Protein AF-A0A7S6RCY0-F1 (afdb_monomer_lite)

Secondary structure (DSSP, 8-state):
--HHHHHHHHHHHHHHH-TTSEEEEEEE----TTSSS------PPP-EEEEEEE-TTS-EEEEEEEETT-HHHHHTHHHHHHHHHHHHHHTS-HHHHHHHHHHHHHH-GGGEES-HHHHHHHHHHTS-SSPPPPTT-TTSSEEEEEEEEE-SSS-TTSBTT-HHHHHHHHHHHHH--TTS-EEEEEEEEEETTEEEEEEGGG-BSSSGGGS-HHHHHHHHHH-TTTT---

pLDDT: mean 84.57, std 13.82, range [39.28, 97.69]

Structure (mmCIF, N/CA/C/O backbone):
data_AF-A0A7S6RCY0-F1
#
_entry.id   AF-A0A7S6RCY0-F1
#
loop_
_atom_site.group_PDB
_atom_site.id
_atom_site.type_symbol
_atom_site.label_atom_id
_atom_site.label_alt_id
_atom_site.label_comp_id
_atom_site.label_asym_id
_atom_site.label_entity_id
_atom_site.label_seq_id
_atom_site.pdbx_PDB_ins_code
_atom_site.Cartn_x
_atom_site.Cartn_y
_atom_site.Cartn_z
_atom_site.occupancy
_atom_site.B_iso_or_equiv
_atom_site.auth_seq_id
_atom_site.auth_comp_id
_atom_site.auth_asym_id
_atom_site.auth_atom_id
_atom_site.pdbx_PDB_model_num
ATOM 1 N N . MET A 1 1 ? 1.649 9.753 15.444 1.00 85.81 1 MET A N 1
ATOM 2 C CA . MET A 1 1 ? 2.701 9.454 14.458 1.00 85.81 1 MET A CA 1
ATOM 3 C C . MET A 1 1 ? 2.388 10.210 13.183 1.00 85.81 1 MET A C 1
ATOM 5 O O . MET A 1 1 ? 1.212 10.440 12.920 1.00 85.81 1 MET A O 1
ATOM 9 N N . LYS A 1 2 ? 3.406 10.644 12.445 1.00 90.31 2 LYS A N 1
ATOM 10 C CA . LYS A 1 2 ? 3.246 11.257 11.117 1.00 90.31 2 LYS A CA 1
ATOM 11 C C . LYS A 1 2 ? 3.133 10.173 10.042 1.00 90.31 2 LYS A C 1
ATOM 13 O O . LYS A 1 2 ? 3.535 9.040 10.276 1.00 90.31 2 LYS A O 1
ATOM 18 N N . GLU A 1 3 ? 2.651 10.540 8.860 1.00 87.38 3 GLU A N 1
ATOM 19 C CA . GLU A 1 3 ? 2.504 9.625 7.716 1.00 87.38 3 GLU A CA 1
ATOM 20 C C . GLU A 1 3 ? 3.813 8.902 7.365 1.00 87.38 3 GLU A C 1
ATOM 22 O O . GLU A 1 3 ? 3.826 7.680 7.281 1.00 87.38 3 GLU A O 1
ATOM 27 N N . GLN A 1 4 ? 4.943 9.621 7.317 1.00 90.12 4 GLN A N 1
ATOM 28 C CA . GLN A 1 4 ? 6.258 9.009 7.080 1.00 90.12 4 GLN A CA 1
ATOM 29 C C . GLN A 1 4 ? 6.631 7.955 8.137 1.00 90.12 4 GLN A C 1
ATOM 31 O O . GLN A 1 4 ? 7.188 6.917 7.803 1.00 90.12 4 GLN A O 1
ATOM 36 N N . GLU A 1 5 ? 6.301 8.190 9.411 1.00 93.56 5 GLU A N 1
ATOM 37 C CA . GLU A 1 5 ? 6.594 7.229 10.484 1.00 93.56 5 GLU A CA 1
ATOM 38 C C . GLU A 1 5 ? 5.747 5.956 10.334 1.00 93.56 5 GLU A C 1
ATOM 40 O O . GLU A 1 5 ? 6.207 4.866 10.672 1.00 93.56 5 GLU A O 1
ATOM 45 N N . PHE A 1 6 ? 4.518 6.078 9.816 1.00 95.38 6 PHE A N 1
ATOM 46 C CA . PHE A 1 6 ? 3.691 4.925 9.465 1.00 95.38 6 PHE A CA 1
ATOM 47 C C . PHE A 1 6 ? 4.197 4.208 8.219 1.00 95.38 6 PHE A C 1
ATOM 49 O O . PHE A 1 6 ? 4.211 2.984 8.223 1.00 95.38 6 PHE A O 1
ATOM 56 N N . GLN A 1 7 ? 4.656 4.933 7.198 1.00 94.50 7 GLN A N 1
ATOM 57 C CA . GLN A 1 7 ? 5.258 4.338 6.006 1.00 94.50 7 GLN A CA 1
ATOM 58 C C . GLN A 1 7 ? 6.484 3.494 6.368 1.00 94.50 7 GLN A C 1
ATOM 60 O O . GLN A 1 7 ? 6.573 2.341 5.955 1.00 94.50 7 GLN A O 1
ATOM 65 N N . ASP A 1 8 ? 7.381 4.019 7.206 1.00 94.00 8 ASP A N 1
ATOM 66 C CA . ASP A 1 8 ? 8.567 3.287 7.661 1.00 94.00 8 ASP A CA 1
ATOM 67 C C . ASP A 1 8 ? 8.185 2.046 8.490 1.00 94.00 8 ASP A C 1
ATOM 69 O O . ASP A 1 8 ? 8.781 0.974 8.343 1.00 94.00 8 ASP A O 1
ATOM 73 N N . ALA A 1 9 ? 7.178 2.169 9.362 1.00 95.25 9 ALA A N 1
ATOM 74 C CA . ALA A 1 9 ? 6.670 1.053 10.156 1.00 95.25 9 ALA A CA 1
ATOM 75 C C . ALA A 1 9 ? 6.013 -0.028 9.286 1.00 95.25 9 ALA A C 1
ATOM 77 O O . ALA A 1 9 ? 6.292 -1.213 9.475 1.00 95.25 9 ALA A O 1
ATOM 78 N N . LEU A 1 10 ? 5.185 0.376 8.321 1.00 96.56 10 LEU A N 1
ATOM 79 C CA . LEU A 1 10 ? 4.510 -0.518 7.388 1.00 96.56 10 LEU A CA 1
ATOM 80 C C . LEU A 1 10 ? 5.521 -1.237 6.498 1.00 96.56 10 LEU A C 1
ATOM 82 O O . LEU A 1 10 ? 5.436 -2.447 6.348 1.00 96.56 10 LEU A O 1
ATOM 86 N N . LEU A 1 11 ? 6.521 -0.525 5.976 1.00 95.62 11 LEU A N 1
ATOM 87 C CA . LEU A 1 11 ? 7.582 -1.103 5.153 1.00 95.62 11 LEU A CA 1
ATOM 88 C C . LEU A 1 11 ? 8.306 -2.248 5.879 1.00 95.62 11 LEU A C 1
ATOM 90 O O . LEU A 1 11 ? 8.543 -3.310 5.306 1.00 95.62 11 LEU A O 1
ATOM 94 N N . ASN A 1 12 ? 8.639 -2.053 7.159 1.00 94.69 12 ASN A N 1
ATOM 95 C CA . ASN A 1 12 ? 9.266 -3.102 7.965 1.00 94.69 12 ASN A CA 1
ATOM 96 C C . ASN A 1 12 ? 8.289 -4.250 8.280 1.00 94.69 12 ASN A C 1
ATOM 98 O O . ASN A 1 12 ? 8.697 -5.412 8.307 1.00 94.69 12 ASN A O 1
ATOM 102 N N . TYR A 1 13 ? 7.012 -3.932 8.517 1.00 96.31 13 TYR A N 1
ATOM 103 C CA . TYR A 1 13 ? 5.962 -4.919 8.766 1.00 96.31 13 TYR A CA 1
ATOM 104 C C . TYR A 1 13 ? 5.745 -5.827 7.546 1.00 96.31 13 TYR A C 1
ATOM 106 O O . TYR A 1 13 ? 5.864 -7.045 7.670 1.00 96.31 13 TYR A O 1
ATOM 114 N N . LEU A 1 14 ? 5.529 -5.240 6.365 1.00 96.62 14 LEU A N 1
ATOM 115 C CA . LEU A 1 14 ? 5.342 -5.953 5.100 1.00 96.62 14 LEU A CA 1
ATOM 116 C C . LEU A 1 14 ? 6.551 -6.829 4.772 1.00 96.62 14 LEU A C 1
ATOM 118 O O . LEU A 1 14 ? 6.391 -8.019 4.535 1.00 96.62 14 LEU A O 1
ATOM 122 N N . HIS A 1 15 ? 7.773 -6.300 4.880 1.00 95.56 15 HIS A N 1
ATOM 123 C CA . HIS A 1 15 ? 8.975 -7.096 4.618 1.00 95.56 15 HIS A CA 1
ATOM 124 C C . HIS A 1 15 ? 9.153 -8.271 5.594 1.00 95.56 15 HIS A C 1
ATOM 126 O O . HIS A 1 15 ? 9.728 -9.296 5.235 1.00 95.56 15 HIS A O 1
ATOM 132 N N . THR A 1 16 ? 8.647 -8.156 6.825 1.00 95.56 16 THR A N 1
ATOM 133 C CA . THR A 1 16 ? 8.655 -9.278 7.775 1.00 95.56 16 THR A CA 1
ATOM 134 C C . THR A 1 16 ? 7.671 -10.373 7.354 1.00 95.56 16 THR A C 1
ATOM 136 O O . THR A 1 16 ? 7.977 -11.554 7.504 1.00 95.56 16 THR A O 1
ATOM 139 N N . LEU A 1 17 ? 6.502 -9.993 6.830 1.00 94.62 17 LEU A N 1
ATOM 140 C CA . LEU A 1 17 ? 5.484 -10.934 6.353 1.00 94.62 17 LEU A CA 1
ATOM 141 C C . LEU A 1 17 ? 5.849 -11.569 5.006 1.00 94.62 17 LEU A C 1
ATOM 143 O O . LEU A 1 17 ? 5.619 -12.759 4.805 1.00 94.62 17 LEU A O 1
ATOM 147 N N . GLN A 1 18 ? 6.433 -10.782 4.108 1.00 95.69 18 GLN A N 1
ATOM 148 C CA . GLN A 1 18 ? 6.783 -11.148 2.739 1.00 95.69 18 GLN A CA 1
ATOM 149 C C . GLN A 1 18 ? 8.284 -10.895 2.509 1.00 95.69 18 GLN A C 1
ATOM 151 O O . GLN A 1 18 ? 8.673 -9.970 1.791 1.00 95.69 18 GLN A O 1
ATOM 156 N N . PRO A 1 19 ? 9.172 -11.707 3.113 1.00 95.06 19 PRO A N 1
ATOM 157 C CA . PRO A 1 19 ? 10.618 -11.491 3.024 1.00 95.06 19 PRO A CA 1
ATOM 158 C C . PRO A 1 19 ? 11.183 -11.703 1.613 1.00 95.06 19 PRO A C 1
ATOM 160 O O . PRO A 1 19 ? 12.294 -11.257 1.328 1.00 95.06 19 PRO A O 1
ATOM 163 N N . ALA A 1 20 ? 10.443 -12.394 0.739 1.00 95.38 20 ALA A N 1
ATOM 164 C CA . ALA A 1 20 ? 10.830 -12.627 -0.649 1.00 95.38 20 ALA A CA 1
ATOM 165 C C . ALA A 1 20 ? 10.550 -11.426 -1.570 1.00 95.38 20 ALA A C 1
ATOM 167 O O . ALA A 1 20 ? 11.245 -11.288 -2.581 1.00 95.38 20 ALA A O 1
ATOM 168 N N . SER A 1 21 ? 9.584 -10.573 -1.207 1.00 96.88 21 SER A N 1
ATOM 169 C CA . SER A 1 21 ? 9.205 -9.377 -1.961 1.00 96.88 21 SER A CA 1
ATOM 170 C C . SER A 1 21 ? 10.243 -8.259 -1.821 1.00 96.88 21 SER A C 1
ATOM 172 O O . SER A 1 21 ? 10.980 -8.161 -0.831 1.00 96.88 21 SER A O 1
ATOM 174 N N . VAL A 1 22 ? 10.272 -7.375 -2.815 1.00 96.81 22 VAL A N 1
ATOM 175 C CA . VAL A 1 22 ? 11.031 -6.122 -2.788 1.00 96.81 22 VAL A CA 1
ATOM 176 C C . VAL A 1 22 ? 10.056 -4.968 -2.619 1.00 96.81 22 VAL A C 1
ATOM 178 O O . VAL A 1 22 ? 9.121 -4.833 -3.395 1.00 96.81 22 VAL A O 1
ATOM 181 N N . PHE A 1 23 ? 10.301 -4.096 -1.650 1.00 97.38 23 PHE A N 1
ATOM 182 C CA . PHE A 1 23 ? 9.476 -2.916 -1.407 1.00 97.38 23 PHE A CA 1
ATOM 183 C C . PHE A 1 23 ? 10.293 -1.655 -1.638 1.00 97.38 23 PHE A C 1
ATOM 185 O O . PHE A 1 23 ? 11.390 -1.535 -1.093 1.00 97.38 23 PHE A O 1
ATOM 192 N N . VAL A 1 24 ? 9.761 -0.704 -2.402 1.00 96.25 24 VAL A N 1
ATOM 193 C CA . VAL A 1 24 ? 10.401 0.582 -2.698 1.00 96.25 24 VAL A CA 1
ATOM 194 C C . VAL A 1 24 ? 9.451 1.717 -2.350 1.00 96.25 24 VAL A C 1
ATOM 196 O O . VAL A 1 24 ? 8.342 1.778 -2.870 1.00 96.25 24 VAL A O 1
ATOM 199 N N . THR A 1 25 ? 9.885 2.648 -1.505 1.00 95.44 25 THR A N 1
ATOM 200 C CA . THR A 1 25 ? 9.077 3.804 -1.111 1.00 95.44 25 THR A CA 1
ATOM 201 C C . THR A 1 25 ? 9.384 5.031 -1.941 1.00 95.44 25 THR A C 1
ATOM 203 O O . THR A 1 25 ? 10.510 5.225 -2.404 1.00 95.44 25 THR A O 1
ATOM 206 N N . GLY A 1 26 ? 8.416 5.932 -2.075 1.00 93.25 26 GLY A N 1
ATOM 207 C CA . GLY A 1 26 ? 8.660 7.275 -2.587 1.00 93.25 26 GLY A CA 1
ATOM 208 C C . GLY A 1 26 ? 9.119 7.336 -4.044 1.00 93.25 26 GLY A C 1
ATOM 209 O O . GLY A 1 26 ? 9.930 8.205 -4.388 1.00 93.25 26 GLY A O 1
ATOM 210 N N . LEU A 1 27 ? 8.650 6.410 -4.881 1.00 92.38 27 LEU A N 1
ATOM 211 C CA . LEU A 1 27 ? 8.971 6.377 -6.304 1.00 92.38 27 LEU A CA 1
ATOM 212 C C . LEU A 1 27 ? 8.258 7.535 -7.020 1.00 92.38 27 LEU A C 1
ATOM 214 O O . LEU A 1 27 ? 7.042 7.678 -6.934 1.00 92.38 27 LEU A O 1
ATOM 218 N N . ASN A 1 28 ? 9.008 8.376 -7.733 1.00 89.81 28 ASN A N 1
ATOM 219 C CA . ASN A 1 28 ? 8.440 9.522 -8.448 1.00 89.81 28 ASN A CA 1
ATOM 220 C C . ASN A 1 28 ? 7.982 9.122 -9.858 1.00 89.81 28 ASN A C 1
ATOM 222 O O . ASN A 1 28 ? 8.829 8.833 -10.708 1.00 89.81 28 ASN A O 1
ATOM 226 N N . LEU A 1 29 ? 6.685 9.229 -10.141 1.00 85.50 29 LEU A N 1
ATOM 227 C CA . LEU A 1 29 ? 6.078 9.024 -11.458 1.00 85.50 29 LEU A CA 1
ATOM 228 C C . LEU A 1 29 ? 5.716 10.359 -12.107 1.00 85.50 29 LEU A C 1
ATOM 230 O O . LEU A 1 29 ? 4.597 10.838 -12.010 1.00 85.50 29 LEU A O 1
ATOM 234 N N . ARG A 1 30 ? 6.654 11.053 -12.743 1.00 74.88 30 ARG A N 1
ATOM 235 C CA . ARG A 1 30 ? 6.358 12.403 -13.257 1.00 74.88 30 ARG A CA 1
ATOM 236 C C . ARG A 1 30 ? 5.447 12.346 -14.479 1.00 74.88 30 ARG A C 1
ATOM 238 O O . ARG A 1 30 ? 5.847 11.800 -15.497 1.00 74.88 30 ARG A O 1
ATOM 245 N N . TYR A 1 31 ? 4.296 13.012 -14.409 1.00 67.00 31 TYR A N 1
ATOM 246 C CA . TYR A 1 31 ? 3.528 13.316 -15.611 1.00 67.00 31 TYR A CA 1
ATOM 247 C C . TYR A 1 31 ? 4.173 14.480 -16.364 1.00 67.00 31 TYR A C 1
ATOM 249 O O . TYR A 1 31 ? 4.195 15.615 -15.884 1.00 67.00 31 TYR A O 1
ATOM 257 N N . GLU A 1 32 ? 4.697 14.207 -17.554 1.00 62.72 32 GLU A N 1
ATOM 258 C CA . GLU A 1 32 ? 5.349 15.209 -18.395 1.00 62.72 32 GLU A CA 1
ATOM 259 C C . GLU A 1 32 ? 4.470 15.546 -19.607 1.00 62.72 32 GLU A C 1
ATOM 261 O O . GLU A 1 32 ? 4.517 14.888 -20.648 1.00 62.72 32 GLU A O 1
ATOM 266 N N . ILE A 1 33 ? 3.680 16.623 -19.498 1.00 51.19 33 ILE A N 1
ATOM 267 C CA . ILE A 1 33 ? 3.003 17.210 -20.665 1.00 51.19 33 ILE A CA 1
ATOM 268 C C . ILE A 1 33 ? 4.089 17.732 -21.601 1.00 51.19 33 ILE A C 1
ATOM 270 O O . ILE A 1 33 ? 4.840 18.633 -21.230 1.00 51.19 33 ILE A O 1
ATOM 274 N N . GLY A 1 34 ? 4.187 17.181 -22.809 1.00 50.19 34 GLY A N 1
ATOM 275 C CA . GLY A 1 34 ? 5.232 17.585 -23.752 1.00 50.19 34 GLY A CA 1
ATOM 276 C C . GLY A 1 34 ? 6.282 16.542 -24.080 1.00 50.19 34 GLY A C 1
ATOM 277 O O . GLY A 1 34 ? 6.938 16.727 -25.100 1.00 50.19 34 GLY A O 1
ATOM 278 N N . LYS A 1 35 ? 6.416 15.442 -23.321 1.00 52.38 35 LYS A N 1
ATOM 279 C CA . LYS A 1 35 ? 7.350 14.366 -23.712 1.00 52.38 35 LYS A CA 1
ATOM 280 C C . LYS A 1 35 ? 6.954 13.756 -25.073 1.00 52.38 35 LYS A C 1
ATOM 282 O O . LYS A 1 35 ? 7.831 13.370 -25.837 1.00 52.38 35 LYS A O 1
ATOM 287 N N . TYR A 1 36 ? 5.654 13.807 -25.419 1.00 47.44 36 TYR A N 1
ATOM 288 C CA . TYR A 1 36 ? 5.110 13.370 -26.719 1.00 47.44 36 TYR A CA 1
ATOM 289 C C . TYR A 1 36 ? 4.231 14.396 -27.477 1.00 47.44 36 TYR A C 1
ATOM 291 O O . TYR A 1 36 ? 4.080 14.253 -28.685 1.00 47.44 36 TYR A O 1
ATOM 299 N N . HIS A 1 37 ? 3.711 15.467 -26.851 1.00 41.22 37 HIS A N 1
ATOM 300 C CA . HIS A 1 37 ? 3.040 16.587 -27.549 1.00 41.22 37 HIS A CA 1
ATOM 301 C C . HIS A 1 37 ? 3.130 17.913 -26.777 1.00 41.22 37 HIS A C 1
ATOM 303 O O . HIS A 1 37 ? 2.750 17.991 -25.611 1.00 41.22 37 HIS A O 1
ATOM 309 N N . THR A 1 38 ? 3.589 18.974 -27.447 1.00 39.28 38 THR A N 1
ATOM 310 C CA . THR A 1 38 ? 3.795 20.330 -26.912 1.00 39.28 38 THR A CA 1
ATOM 311 C C . THR A 1 38 ? 2.491 20.993 -26.441 1.00 39.28 38 THR A C 1
ATOM 313 O O . THR A 1 38 ? 1.680 21.451 -27.242 1.00 39.28 38 THR A O 1
ATOM 316 N N . GLY A 1 39 ? 2.305 21.106 -25.122 1.00 43.06 39 GLY A N 1
ATOM 317 C CA . GLY A 1 39 ? 1.153 21.761 -24.493 1.00 43.06 39 GLY A CA 1
ATOM 318 C C . GLY A 1 39 ? 1.436 22.199 -23.051 1.00 43.06 39 GLY A C 1
ATOM 319 O O . GLY A 1 39 ? 2.406 21.761 -22.449 1.00 43.06 39 GLY A O 1
ATOM 320 N N . LYS A 1 40 ? 0.619 23.121 -22.521 1.00 39.41 40 LYS A N 1
ATOM 321 C CA . LYS A 1 40 ? 0.812 23.820 -21.232 1.00 39.41 40 LYS A CA 1
ATOM 322 C C . LYS A 1 40 ? 1.052 22.880 -20.040 1.00 39.41 40 LYS A C 1
ATOM 324 O O . LYS A 1 40 ? 0.329 21.906 -19.874 1.00 39.41 40 LYS A O 1
ATOM 329 N N . THR A 1 41 ? 1.956 23.276 -19.144 1.00 44.41 41 THR A N 1
ATOM 330 C CA . THR A 1 41 ? 2.153 22.693 -17.809 1.00 44.41 41 THR A CA 1
ATOM 331 C C . THR A 1 41 ? 0.901 22.897 -16.948 1.00 44.41 41 THR A C 1
ATOM 333 O O . THR A 1 41 ? 0.646 23.992 -16.448 1.00 44.41 41 THR A O 1
ATOM 336 N N . PHE A 1 42 ? 0.091 21.850 -16.791 1.00 45.31 42 PHE A N 1
ATOM 337 C CA . PHE A 1 42 ? -0.903 21.767 -15.724 1.00 45.31 42 PHE A CA 1
ATOM 338 C C . PHE A 1 42 ? -0.192 21.417 -14.413 1.00 45.31 42 PHE A C 1
ATOM 340 O O . PHE A 1 42 ? 0.694 20.564 -14.398 1.00 45.31 42 PHE A O 1
ATOM 347 N N . GLY A 1 43 ? -0.578 22.072 -13.315 1.00 44.69 43 GLY A N 1
ATOM 348 C CA . GLY A 1 43 ? -0.188 21.641 -11.974 1.00 44.69 43 GLY A CA 1
ATOM 349 C C . GLY A 1 43 ? -0.898 20.329 -11.659 1.00 44.69 43 GLY A C 1
ATOM 350 O O . GLY A 1 43 ? -2.090 20.334 -11.367 1.00 44.69 43 GLY A O 1
ATOM 351 N N . MET A 1 44 ? -0.184 19.219 -11.803 1.00 55.94 44 MET A N 1
ATOM 352 C CA . MET A 1 44 ? -0.653 17.886 -11.430 1.00 55.94 44 MET A CA 1
ATOM 353 C C . MET A 1 44 ? -0.384 17.650 -9.935 1.00 55.94 44 MET A C 1
ATOM 355 O O . MET A 1 44 ? 0.536 18.270 -9.395 1.00 55.94 44 MET A O 1
ATOM 359 N N . PRO A 1 45 ? -1.174 16.799 -9.253 1.00 56.78 45 PRO A N 1
ATOM 360 C CA . PRO A 1 45 ? -0.875 16.386 -7.880 1.00 56.78 45 PRO A CA 1
ATOM 361 C C . PRO A 1 45 ? 0.524 15.759 -7.786 1.00 56.78 45 PRO A C 1
ATOM 363 O O . PRO A 1 45 ? 1.042 15.277 -8.792 1.00 56.78 45 PRO A O 1
ATOM 366 N N . ASP A 1 46 ? 1.130 15.769 -6.594 1.00 59.84 46 ASP A N 1
ATOM 367 C CA . ASP A 1 46 ? 2.389 15.055 -6.352 1.00 59.84 46 ASP A CA 1
ATOM 368 C C . ASP A 1 46 ? 2.225 13.591 -6.766 1.00 59.84 46 ASP A C 1
ATOM 370 O O . ASP A 1 46 ? 1.395 12.866 -6.229 1.00 59.84 46 ASP A O 1
ATOM 374 N N . THR A 1 47 ? 3.001 13.164 -7.756 1.00 81.44 47 THR A N 1
ATOM 375 C CA . THR A 1 47 ? 2.933 11.820 -8.332 1.00 81.44 47 THR A CA 1
ATOM 376 C C . THR A 1 47 ? 3.982 10.897 -7.726 1.00 81.44 47 THR A C 1
ATOM 378 O O . THR A 1 47 ? 4.684 10.151 -8.413 1.00 81.44 47 THR A O 1
ATOM 381 N N . LYS A 1 48 ? 4.157 11.019 -6.415 1.00 90.44 48 LYS A N 1
ATOM 382 C CA . LYS A 1 48 ? 5.100 10.221 -5.648 1.00 90.44 48 LYS A CA 1
ATOM 383 C C . LYS A 1 48 ? 4.323 9.097 -4.980 1.00 90.44 48 LYS A C 1
ATOM 385 O O . LYS A 1 48 ? 3.486 9.364 -4.130 1.00 90.44 48 LYS A O 1
ATOM 390 N N . LEU A 1 49 ? 4.624 7.868 -5.377 1.00 92.25 49 LEU A N 1
ATOM 391 C CA . LEU A 1 49 ? 4.023 6.667 -4.807 1.00 92.25 49 LEU A CA 1
ATOM 392 C C . LEU A 1 49 ? 4.529 6.458 -3.389 1.00 92.25 49 LEU A C 1
ATOM 394 O O . LEU A 1 49 ? 5.728 6.633 -3.141 1.00 92.25 49 LEU A O 1
ATOM 398 N N . ASP A 1 50 ? 3.655 6.019 -2.491 1.00 94.69 50 ASP A N 1
ATOM 399 C CA . ASP A 1 50 ? 4.064 5.721 -1.128 1.00 94.69 50 ASP A CA 1
ATOM 400 C C . ASP A 1 50 ? 4.923 4.463 -1.063 1.00 94.69 50 ASP A C 1
ATOM 402 O O . ASP A 1 50 ? 6.094 4.565 -0.687 1.00 94.69 50 ASP A O 1
ATOM 406 N N . ILE A 1 51 ? 4.390 3.303 -1.465 1.00 96.88 51 ILE A N 1
ATOM 407 C CA . ILE A 1 51 ? 5.149 2.047 -1.544 1.00 96.88 51 ILE A CA 1
ATOM 408 C C . ILE A 1 51 ? 4.763 1.274 -2.807 1.00 96.88 51 ILE A C 1
ATOM 410 O O . ILE A 1 51 ? 3.587 1.098 -3.116 1.00 96.88 51 ILE A O 1
ATOM 414 N N . VAL A 1 52 ? 5.777 0.779 -3.511 1.00 96.88 52 VAL A N 1
ATOM 415 C CA . VAL A 1 52 ? 5.647 -0.224 -4.568 1.00 96.88 52 VAL A CA 1
ATOM 416 C C . VAL A 1 52 ? 6.231 -1.532 -4.066 1.00 96.88 52 VAL A C 1
ATOM 418 O O . VAL A 1 52 ? 7.388 -1.564 -3.648 1.00 96.88 52 VAL A O 1
ATOM 421 N N . GLU A 1 53 ? 5.448 -2.598 -4.123 1.00 97.19 53 GLU A N 1
ATOM 422 C CA . GLU A 1 53 ? 5.918 -3.967 -3.942 1.00 97.19 53 GLU A CA 1
ATOM 423 C C . GLU A 1 53 ? 6.187 -4.606 -5.304 1.00 97.19 53 GLU A C 1
ATOM 425 O O . GLU A 1 53 ? 5.433 -4.408 -6.254 1.00 97.19 53 GLU A O 1
ATOM 430 N N . PHE A 1 54 ? 7.257 -5.386 -5.371 1.00 95.81 54 PHE A N 1
ATOM 431 C CA . PHE A 1 54 ? 7.517 -6.367 -6.407 1.00 95.81 54 PHE A CA 1
ATOM 432 C C . PHE A 1 54 ? 7.562 -7.742 -5.741 1.00 95.81 54 PHE A C 1
ATOM 434 O O . PHE A 1 54 ? 8.477 -8.014 -4.953 1.00 95.81 54 PHE A O 1
ATOM 441 N N . ASP A 1 55 ? 6.536 -8.551 -5.991 1.00 95.56 55 ASP A N 1
ATOM 442 C CA . ASP A 1 55 ? 6.318 -9.818 -5.293 1.00 95.56 55 ASP A CA 1
ATOM 443 C C . ASP A 1 55 ? 7.245 -10.943 -5.804 1.00 95.56 55 ASP A C 1
ATOM 445 O O . ASP A 1 55 ? 8.053 -10.782 -6.726 1.00 95.56 55 ASP A O 1
ATOM 449 N N . GLU A 1 56 ? 7.147 -12.125 -5.194 1.00 93.62 56 GLU A N 1
ATOM 450 C CA . GLU A 1 56 ? 7.926 -13.298 -5.611 1.00 93.62 56 GLU A CA 1
ATOM 451 C C . GLU A 1 56 ? 7.490 -13.870 -6.979 1.00 93.62 56 GLU A C 1
ATOM 453 O O . GLU A 1 56 ? 8.254 -14.603 -7.616 1.00 93.62 56 GLU A O 1
ATOM 458 N N . GLN A 1 57 ? 6.280 -13.535 -7.440 1.00 92.06 57 GLN A N 1
ATOM 459 C CA . GLN A 1 57 ? 5.722 -13.897 -8.744 1.00 92.06 57 GLN A CA 1
ATOM 460 C C . GLN A 1 57 ? 6.059 -12.881 -9.850 1.00 92.06 57 GLN A C 1
ATOM 462 O O . GLN A 1 57 ? 5.697 -13.117 -11.007 1.00 92.06 57 GLN A O 1
ATOM 467 N N . GLN A 1 58 ? 6.825 -11.833 -9.529 1.00 90.50 58 GLN A N 1
ATOM 468 C CA . GLN A 1 58 ? 7.203 -10.732 -10.418 1.00 90.50 58 GLN A CA 1
ATOM 469 C C . GLN A 1 58 ? 6.045 -9.796 -10.800 1.00 90.50 58 GLN A C 1
ATOM 471 O O . GLN A 1 58 ? 6.050 -9.218 -11.887 1.00 90.50 58 GLN A O 1
ATOM 476 N N . ASN A 1 59 ? 5.057 -9.640 -9.924 1.00 91.88 59 ASN A N 1
ATOM 477 C CA . ASN A 1 59 ? 3.980 -8.672 -10.076 1.00 91.88 59 ASN A CA 1
ATOM 478 C C . ASN A 1 59 ? 4.265 -7.408 -9.270 1.00 91.88 59 ASN A C 1
ATOM 480 O O . ASN A 1 59 ? 4.921 -7.439 -8.226 1.00 91.88 59 ASN A O 1
ATOM 484 N N . PHE A 1 60 ? 3.726 -6.288 -9.748 1.00 94.19 60 PHE A N 1
ATOM 485 C CA . PHE A 1 60 ? 3.769 -5.023 -9.032 1.00 94.19 60 PHE A CA 1
ATOM 486 C C . PHE A 1 60 ? 2.503 -4.819 -8.203 1.00 94.19 60 PHE A C 1
ATOM 488 O O . PHE A 1 60 ? 1.397 -5.032 -8.697 1.00 94.19 60 PHE A O 1
ATOM 495 N N . HIS A 1 61 ? 2.645 -4.312 -6.980 1.00 96.25 61 HIS A N 1
ATOM 496 C CA . HIS A 1 61 ? 1.518 -3.881 -6.151 1.00 96.25 61 HIS A CA 1
ATOM 497 C C . HIS A 1 61 ? 1.749 -2.469 -5.628 1.00 96.25 61 HIS A C 1
ATOM 499 O O . HIS A 1 61 ? 2.860 -2.100 -5.240 1.00 96.25 61 HIS A O 1
ATOM 505 N N . LEU A 1 62 ? 0.686 -1.673 -5.617 1.00 96.38 62 LEU A N 1
ATOM 506 C CA . LEU A 1 62 ? 0.708 -0.305 -5.121 1.00 96.38 62 LEU A CA 1
ATOM 507 C C . LEU A 1 62 ? 0.121 -0.271 -3.715 1.00 96.38 62 LEU A C 1
ATOM 509 O O . LEU A 1 62 ? -0.994 -0.747 -3.517 1.00 96.38 62 LEU A O 1
ATOM 513 N N . TYR A 1 63 ? 0.826 0.335 -2.763 1.00 97.19 63 TYR A N 1
ATOM 514 C CA . TYR A 1 63 ? 0.262 0.707 -1.468 1.00 97.19 63 TYR A CA 1
ATOM 515 C C . TYR A 1 63 ? 0.221 2.227 -1.355 1.00 97.19 63 TYR A C 1
ATOM 517 O O . TYR A 1 63 ? 1.254 2.883 -1.481 1.00 97.19 63 TYR A O 1
ATOM 525 N N . GLU A 1 64 ? -0.968 2.761 -1.089 1.00 95.75 64 GLU A N 1
ATOM 526 C CA . GLU A 1 64 ? -1.218 4.182 -0.837 1.00 95.75 64 GLU A CA 1
ATOM 527 C C . GLU A 1 64 ? -1.611 4.358 0.628 1.00 95.75 64 GLU A C 1
ATOM 529 O O . GLU A 1 64 ? -2.550 3.717 1.105 1.00 95.75 64 GLU A O 1
ATOM 534 N N . LEU A 1 65 ? -0.913 5.222 1.359 1.00 96.06 65 LEU A N 1
ATOM 535 C CA . LEU A 1 65 ? -1.135 5.432 2.782 1.00 96.06 65 LEU A CA 1
ATOM 536 C C . LEU A 1 65 ? -1.932 6.712 3.002 1.00 96.06 65 LEU A C 1
ATOM 538 O O . LEU A 1 65 ? -1.677 7.754 2.405 1.00 96.06 65 LEU A O 1
ATOM 542 N N . LYS A 1 66 ? -2.894 6.657 3.922 1.00 94.88 66 LYS A N 1
ATOM 543 C CA . LYS A 1 66 ? -3.598 7.851 4.402 1.00 94.88 66 LYS A CA 1
ATOM 544 C C . LYS A 1 66 ? -3.739 7.794 5.906 1.00 94.88 66 LYS A C 1
ATOM 546 O O . LYS A 1 66 ? -4.163 6.779 6.447 1.00 94.88 66 LYS A O 1
ATOM 551 N N . LEU A 1 67 ? -3.434 8.887 6.600 1.00 95.00 67 LEU A N 1
ATOM 552 C CA . LEU A 1 67 ? -3.779 9.000 8.017 1.00 95.00 67 LEU A CA 1
ATOM 553 C C . LEU A 1 67 ? -5.296 8.964 8.201 1.00 95.00 67 LEU A C 1
ATOM 555 O O . LEU A 1 67 ? -6.030 9.526 7.396 1.00 95.00 67 LEU A O 1
ATOM 559 N N . ILE A 1 68 ? -5.761 8.345 9.281 1.00 93.06 68 ILE A N 1
ATOM 560 C CA . ILE A 1 68 ? -7.185 8.150 9.580 1.00 93.06 68 ILE A CA 1
ATOM 561 C C . ILE A 1 68 ? -8.004 9.447 9.675 1.00 93.06 68 ILE A C 1
ATOM 563 O O . ILE A 1 68 ? -9.208 9.456 9.428 1.00 93.06 68 ILE A O 1
ATOM 567 N N . ASP A 1 69 ? -7.353 10.557 10.010 1.00 90.62 69 ASP A N 1
ATOM 568 C CA . ASP A 1 69 ? -7.937 11.896 10.071 1.00 90.62 69 ASP A CA 1
ATOM 569 C C . ASP A 1 69 ? -7.866 12.650 8.729 1.00 90.62 69 ASP A C 1
ATOM 571 O O . ASP A 1 69 ? -8.363 13.774 8.616 1.00 90.62 69 ASP A O 1
ATOM 575 N N . SER A 1 70 ? -7.307 12.034 7.684 1.00 90.88 70 SER A N 1
ATOM 576 C CA . SER A 1 70 ? -7.237 12.611 6.346 1.00 90.88 70 SER A CA 1
ATOM 577 C C . SER A 1 70 ? -8.622 12.740 5.718 1.00 90.88 70 SER A C 1
ATOM 579 O O . SER A 1 70 ? -9.365 11.770 5.560 1.00 90.88 70 SER A O 1
ATOM 581 N N . MET A 1 71 ? -8.938 13.949 5.243 1.00 88.25 71 MET A N 1
ATOM 582 C CA . MET A 1 71 ? -10.147 14.204 4.452 1.00 88.25 71 MET A CA 1
ATOM 583 C C . MET A 1 71 ? -10.211 13.377 3.163 1.00 88.25 71 MET A C 1
ATOM 585 O O . MET A 1 71 ? -11.299 13.164 2.628 1.00 88.25 71 MET A O 1
ATOM 589 N N . GLU A 1 72 ? -9.073 12.904 2.652 1.00 88.25 72 GLU A N 1
ATOM 590 C CA . GLU A 1 72 ? -9.028 12.108 1.422 1.00 88.25 72 GLU A CA 1
ATOM 591 C C . GLU A 1 72 ? -9.712 10.751 1.597 1.00 88.25 72 GLU A C 1
ATOM 593 O O . GLU A 1 72 ? -10.365 10.291 0.662 1.00 88.25 72 GLU A O 1
ATOM 598 N N . ILE A 1 73 ? -9.646 10.172 2.802 1.00 87.56 73 ILE A N 1
ATOM 599 C CA . ILE A 1 73 ? -10.346 8.930 3.144 1.00 87.56 73 ILE A CA 1
ATOM 600 C C . ILE A 1 73 ? -11.851 9.159 3.050 1.00 87.56 73 ILE A C 1
ATOM 602 O O . ILE A 1 73 ? -12.545 8.418 2.376 1.00 87.56 73 ILE A O 1
ATOM 606 N N . TRP A 1 74 ? -12.365 10.230 3.653 1.00 82.94 74 TRP A N 1
ATOM 607 C CA . TRP A 1 74 ? -13.808 10.495 3.701 1.00 82.94 74 TRP A CA 1
ATOM 608 C C . TRP A 1 74 ? -14.406 10.909 2.357 1.00 82.94 74 TRP A C 1
ATOM 610 O O . TRP A 1 74 ? -15.592 10.705 2.111 1.00 82.94 74 TRP A O 1
ATOM 620 N N . THR A 1 75 ? -13.593 11.513 1.493 1.00 86.94 75 THR A N 1
ATOM 621 C CA . THR A 1 75 ? -14.026 12.019 0.183 1.00 86.94 75 THR A CA 1
ATOM 622 C C . THR A 1 75 ? -13.791 11.033 -0.959 1.00 86.94 75 THR A C 1
ATOM 624 O O . THR A 1 75 ? -14.283 11.272 -2.058 1.00 86.94 75 THR A O 1
ATOM 627 N N . GLY A 1 76 ? -13.035 9.952 -0.735 1.00 86.00 76 GLY A N 1
ATOM 628 C CA . GLY A 1 76 ? -12.657 9.004 -1.786 1.00 86.00 76 GLY A CA 1
ATOM 629 C C . GLY A 1 76 ? -11.645 9.563 -2.793 1.00 86.00 76 GLY A C 1
ATOM 630 O O . GLY A 1 76 ? -11.440 8.976 -3.852 1.00 86.00 76 GLY A O 1
ATOM 631 N N . LYS A 1 77 ? -10.997 10.701 -2.497 1.00 87.62 77 LYS A N 1
ATOM 632 C CA . LYS A 1 77 ? -10.053 11.364 -3.419 1.00 87.62 77 LYS A CA 1
ATOM 633 C C . LYS A 1 77 ? -8.872 10.459 -3.805 1.00 87.62 77 LYS A C 1
ATOM 635 O O . LYS A 1 77 ? -8.352 10.588 -4.914 1.00 87.62 77 LYS A O 1
ATOM 640 N N . PHE A 1 78 ? -8.492 9.533 -2.924 1.00 87.75 78 PHE A N 1
ATOM 641 C CA . PHE A 1 78 ? -7.417 8.569 -3.163 1.00 87.75 78 PHE A CA 1
ATOM 642 C C . PHE A 1 78 ? -7.672 7.682 -4.394 1.00 87.75 78 PHE A C 1
ATOM 644 O O . PHE A 1 78 ? -6.715 7.306 -5.059 1.00 87.75 78 PHE A O 1
ATOM 651 N N . PHE A 1 79 ? -8.929 7.406 -4.772 1.00 87.94 79 PHE A N 1
ATOM 652 C CA . PHE A 1 79 ? -9.218 6.606 -5.969 1.00 87.94 79 PHE A CA 1
ATOM 653 C C . PHE A 1 79 ? -8.642 7.244 -7.231 1.00 87.94 79 PHE A C 1
ATOM 655 O O . PHE A 1 79 ? -7.968 6.582 -8.013 1.00 87.94 79 PHE A O 1
ATOM 662 N N . GLY A 1 80 ? -8.846 8.553 -7.402 1.00 86.56 80 GLY A N 1
ATOM 663 C CA . GLY A 1 80 ? -8.291 9.275 -8.544 1.00 86.56 80 GLY A CA 1
ATOM 664 C C . GLY A 1 80 ? -6.760 9.323 -8.533 1.00 86.56 80 GLY A C 1
ATOM 665 O O . GLY A 1 80 ? -6.151 9.314 -9.598 1.00 86.56 80 GLY A O 1
ATOM 666 N N . GLN A 1 81 ? -6.138 9.351 -7.347 1.00 88.56 81 GLN A N 1
ATOM 667 C CA . GLN A 1 81 ? -4.677 9.293 -7.205 1.00 88.56 81 GLN A CA 1
ATOM 668 C C . GLN A 1 81 ? -4.138 7.924 -7.624 1.00 88.56 81 GLN A C 1
ATOM 670 O O . GLN A 1 81 ? -3.281 7.862 -8.496 1.00 88.56 81 GLN A O 1
ATOM 675 N N . ILE A 1 82 ? -4.697 6.843 -7.078 1.00 90.25 82 ILE A N 1
ATOM 676 C CA . ILE A 1 82 ? -4.302 5.465 -7.389 1.00 90.25 82 ILE A CA 1
ATOM 677 C C . ILE A 1 82 ? -4.484 5.164 -8.883 1.00 90.25 82 ILE A C 1
ATOM 679 O O . ILE A 1 82 ? -3.570 4.650 -9.521 1.00 90.25 82 ILE A O 1
ATOM 683 N N . MET A 1 83 ? -5.614 5.560 -9.477 1.00 87.75 83 MET A N 1
ATOM 684 C CA . MET A 1 83 ? -5.843 5.391 -10.917 1.00 87.75 83 MET A CA 1
ATOM 685 C C . MET A 1 83 ? -4.828 6.169 -11.764 1.00 87.75 83 MET A C 1
ATOM 687 O O . MET A 1 83 ? -4.365 5.678 -12.791 1.00 87.75 83 MET A O 1
ATOM 691 N N . LEU A 1 84 ? -4.472 7.391 -11.351 1.00 87.00 84 LEU A N 1
ATOM 692 C CA . LEU A 1 84 ? -3.439 8.170 -12.031 1.00 87.00 84 LEU A CA 1
ATOM 693 C C . LEU A 1 84 ? -2.071 7.490 -11.907 1.00 87.00 84 LEU A C 1
ATOM 695 O O . LEU A 1 84 ? -1.322 7.458 -12.876 1.00 87.00 84 LEU A O 1
ATOM 699 N N . TYR A 1 85 ? -1.739 6.958 -10.736 1.00 90.56 85 TYR A N 1
ATOM 700 C CA . TYR A 1 85 ? -0.490 6.246 -10.494 1.00 90.56 85 TYR A CA 1
ATOM 701 C C . TYR A 1 85 ? -0.355 5.004 -11.362 1.00 90.56 85 TYR A C 1
ATOM 703 O O . TYR A 1 85 ? 0.677 4.833 -12.002 1.00 90.56 85 TYR A O 1
ATOM 711 N N . ASP A 1 86 ? -1.402 4.188 -11.433 1.00 88.81 86 ASP A N 1
ATOM 712 C CA . ASP A 1 86 ? -1.438 2.995 -12.275 1.00 88.81 86 ASP A CA 1
ATOM 713 C C . ASP A 1 86 ? -1.298 3.340 -13.762 1.00 88.81 86 ASP A C 1
ATOM 715 O O . ASP A 1 86 ? -0.478 2.757 -14.470 1.00 88.81 86 ASP A O 1
ATOM 719 N N . TYR A 1 87 ? -1.999 4.382 -14.223 1.00 86.19 87 TYR A N 1
ATOM 720 C CA . TYR A 1 87 ? -1.841 4.897 -15.583 1.00 86.19 87 TYR A CA 1
ATOM 721 C C . TYR A 1 87 ? -0.405 5.365 -15.865 1.00 86.19 87 TYR A C 1
ATOM 723 O O . TYR A 1 87 ? 0.175 5.028 -16.894 1.00 86.19 87 TYR A O 1
ATOM 731 N N . LEU A 1 88 ? 0.190 6.150 -14.963 1.00 86.81 88 LEU A N 1
ATOM 732 C CA . LEU A 1 88 ? 1.553 6.652 -15.146 1.00 86.81 88 LEU A CA 1
ATOM 733 C C . LEU A 1 88 ? 2.588 5.533 -15.093 1.00 86.81 88 LEU A C 1
ATOM 735 O O . LEU A 1 88 ? 3.581 5.613 -15.801 1.00 86.81 88 LEU A O 1
ATOM 739 N N . PHE A 1 89 ? 2.379 4.517 -14.259 1.00 88.19 89 PHE A N 1
ATOM 740 C CA . PHE A 1 89 ? 3.279 3.376 -14.164 1.00 88.19 89 PHE A CA 1
ATOM 741 C C . PHE A 1 89 ? 3.225 2.537 -15.443 1.00 88.19 89 PHE A C 1
ATOM 743 O O . PHE A 1 89 ? 4.259 2.298 -16.054 1.00 88.19 89 PHE A O 1
ATOM 750 N N . SER A 1 90 ? 2.021 2.173 -15.888 1.00 84.81 90 SER A N 1
ATOM 751 C CA . SER A 1 90 ? 1.812 1.298 -17.052 1.00 84.81 90 SER A CA 1
ATOM 752 C C . SER A 1 90 ? 2.171 1.930 -18.396 1.00 84.81 90 SER A C 1
ATOM 754 O O . SER A 1 90 ? 2.513 1.223 -19.340 1.00 84.81 90 SER A O 1
ATOM 756 N N . THR A 1 91 ? 2.125 3.259 -18.500 1.00 80.56 91 THR A N 1
ATOM 757 C CA . THR A 1 91 ? 2.459 3.975 -19.743 1.00 80.56 91 THR A CA 1
ATOM 758 C C . THR A 1 91 ? 3.908 4.461 -19.811 1.00 80.56 91 THR A C 1
ATOM 760 O O . THR A 1 91 ? 4.330 4.995 -20.841 1.00 80.56 91 THR A O 1
ATOM 763 N N . GLU A 1 92 ? 4.689 4.290 -18.743 1.00 82.19 92 GLU A N 1
ATOM 764 C CA . GLU A 1 92 ? 6.090 4.704 -18.709 1.00 82.19 92 GLU A CA 1
ATOM 765 C C . GLU A 1 92 ? 6.981 3.638 -19.382 1.00 82.19 92 GLU A C 1
ATOM 767 O O . GLU A 1 92 ? 6.854 2.448 -19.093 1.00 82.19 92 GLU A O 1
ATOM 772 N N . PRO A 1 93 ? 7.935 4.029 -20.248 1.00 82.25 93 PRO A N 1
ATOM 773 C CA . PRO A 1 93 ? 8.910 3.091 -20.798 1.00 82.25 93 PRO A CA 1
ATOM 774 C C . PRO A 1 93 ? 9.711 2.370 -19.704 1.00 82.25 93 PRO A C 1
ATOM 776 O O . PRO A 1 93 ? 10.174 2.994 -18.742 1.00 82.25 93 PRO A O 1
ATOM 779 N N . TRP A 1 94 ? 9.967 1.070 -19.874 1.00 81.75 94 TRP A N 1
ATOM 780 C CA . TRP A 1 94 ? 10.616 0.249 -18.841 1.00 81.75 94 TRP A CA 1
ATOM 781 C C . TRP A 1 94 ? 12.004 0.740 -18.428 1.00 81.75 94 TRP A C 1
ATOM 783 O O . TRP A 1 94 ? 12.373 0.678 -17.256 1.00 81.75 94 TRP A O 1
ATOM 793 N N . ASN A 1 95 ? 12.772 1.288 -19.370 1.00 81.56 95 ASN A N 1
ATOM 794 C CA . ASN A 1 95 ? 14.083 1.873 -19.090 1.00 81.56 95 ASN A CA 1
ATOM 795 C C . ASN A 1 95 ? 13.988 3.132 -18.207 1.00 81.56 95 ASN A C 1
ATOM 797 O O . ASN A 1 95 ? 14.886 3.388 -17.402 1.00 81.56 95 ASN A O 1
ATOM 801 N N . GLU A 1 96 ? 12.911 3.909 -18.336 1.00 84.88 96 GLU A N 1
ATOM 802 C CA . GLU A 1 96 ? 12.654 5.067 -17.483 1.00 84.88 96 GLU A CA 1
ATOM 803 C C . GLU A 1 96 ? 12.211 4.609 -16.087 1.00 84.88 96 GLU A C 1
ATOM 805 O O . GLU A 1 96 ? 12.742 5.114 -15.096 1.00 84.88 96 GLU A O 1
ATOM 810 N N . LEU A 1 97 ? 11.324 3.606 -15.984 1.00 87.50 97 LEU A N 1
ATOM 811 C CA . LEU A 1 97 ? 10.965 2.981 -14.702 1.00 87.50 97 LEU A CA 1
ATOM 812 C C . LEU A 1 97 ? 12.202 2.426 -13.990 1.00 87.50 97 LEU A C 1
ATOM 814 O O . LEU A 1 97 ? 12.452 2.769 -12.833 1.00 87.50 97 LEU A O 1
ATOM 818 N N . PHE A 1 98 ? 13.036 1.659 -14.695 1.00 89.19 98 PHE A N 1
ATOM 819 C CA . PHE A 1 98 ? 14.326 1.179 -14.198 1.00 89.19 98 PHE A CA 1
ATOM 820 C C . PHE A 1 98 ? 15.193 2.331 -13.677 1.00 89.19 98 PHE A C 1
ATOM 822 O O . PHE A 1 98 ? 15.673 2.290 -12.542 1.00 89.19 98 PHE A O 1
ATOM 829 N N . GLY A 1 99 ? 15.347 3.399 -14.468 1.00 88.69 99 GLY A N 1
ATOM 830 C CA . GLY A 1 99 ? 16.094 4.591 -14.074 1.00 88.69 99 GLY A CA 1
ATOM 831 C C . GLY A 1 99 ? 15.546 5.249 -12.804 1.00 88.69 99 GLY A C 1
ATOM 832 O O . GLY A 1 99 ? 16.324 5.660 -11.938 1.00 88.69 99 GLY A O 1
ATOM 833 N N . ARG A 1 100 ? 14.218 5.308 -12.645 1.00 90.25 100 ARG A N 1
ATOM 834 C CA . ARG A 1 100 ? 13.545 5.844 -11.451 1.00 90.25 100 ARG A CA 1
ATOM 835 C C . ARG A 1 100 ? 13.797 4.969 -10.222 1.00 90.25 100 ARG A C 1
ATOM 837 O O . ARG A 1 100 ? 14.162 5.517 -9.180 1.00 90.25 100 ARG A O 1
ATOM 844 N N . PHE A 1 101 ? 13.685 3.645 -10.343 1.00 92.31 101 PHE A N 1
ATOM 845 C CA . PHE A 1 101 ? 13.987 2.708 -9.255 1.00 92.31 101 PHE A CA 1
ATOM 846 C C . PHE A 1 101 ? 15.447 2.809 -8.809 1.00 92.31 101 PHE A C 1
ATOM 848 O O . PHE A 1 101 ? 15.712 3.039 -7.630 1.00 92.31 101 PHE A O 1
ATOM 855 N N . ILE A 1 102 ? 16.396 2.745 -9.748 1.00 91.31 102 ILE A N 1
ATOM 856 C CA . ILE A 1 102 ? 17.831 2.889 -9.461 1.00 91.31 102 ILE A CA 1
ATOM 857 C C . ILE A 1 102 ? 18.129 4.239 -8.805 1.00 91.31 102 ILE A C 1
ATOM 859 O O . ILE A 1 102 ? 18.866 4.308 -7.820 1.00 91.31 102 ILE A O 1
ATOM 863 N N . THR A 1 103 ? 17.546 5.325 -9.319 1.00 91.88 103 THR A N 1
ATOM 864 C CA . THR A 1 103 ? 17.721 6.658 -8.729 1.00 91.88 103 THR A CA 1
ATOM 865 C C . THR A 1 103 ? 17.202 6.691 -7.297 1.00 91.88 103 THR A C 1
ATOM 867 O O . THR A 1 103 ? 17.885 7.220 -6.419 1.00 91.88 103 THR A O 1
ATOM 870 N N . ARG A 1 104 ? 16.021 6.119 -7.033 1.00 92.75 104 ARG A N 1
ATOM 871 C CA . ARG A 1 104 ? 15.431 6.110 -5.691 1.00 92.75 104 ARG A CA 1
ATOM 872 C C . ARG A 1 104 ? 16.280 5.304 -4.707 1.00 92.75 104 ARG A C 1
ATOM 874 O O . ARG A 1 104 ? 16.646 5.858 -3.671 1.00 92.75 104 ARG A O 1
ATOM 881 N N . ILE A 1 105 ? 16.668 4.083 -5.079 1.00 90.38 105 ILE A N 1
ATOM 882 C CA . ILE A 1 105 ? 17.525 3.190 -4.279 1.00 90.38 105 ILE A CA 1
ATOM 883 C C . ILE A 1 105 ? 18.857 3.874 -3.929 1.00 90.38 105 ILE A C 1
ATOM 885 O O . ILE A 1 105 ? 19.281 3.855 -2.777 1.00 90.38 105 ILE A O 1
ATOM 889 N N . ASN A 1 106 ? 19.491 4.543 -4.898 1.00 89.44 106 ASN A N 1
ATOM 890 C CA . ASN A 1 106 ? 20.771 5.226 -4.679 1.00 89.44 106 ASN A CA 1
ATOM 891 C C . ASN A 1 106 ? 20.648 6.536 -3.889 1.00 89.44 106 ASN A C 1
ATOM 893 O O . ASN A 1 106 ? 21.605 6.949 -3.235 1.00 89.44 106 ASN A O 1
ATOM 897 N N . THR A 1 107 ? 19.502 7.217 -3.966 1.00 91.88 107 THR A N 1
ATOM 898 C CA . THR A 1 107 ? 19.283 8.481 -3.245 1.00 91.88 107 THR A CA 1
ATOM 899 C C . THR A 1 107 ? 19.001 8.235 -1.765 1.00 91.88 107 THR A C 1
ATOM 901 O O . THR A 1 107 ? 19.360 9.054 -0.923 1.00 91.88 107 THR A O 1
ATOM 904 N N . ASP A 1 108 ? 18.345 7.122 -1.442 1.00 88.38 108 ASP A N 1
ATOM 905 C CA . ASP A 1 108 ? 17.894 6.811 -0.092 1.00 88.38 108 ASP A CA 1
ATOM 906 C C . ASP A 1 108 ? 17.883 5.298 0.118 1.00 88.38 108 ASP A C 1
ATOM 908 O O . ASP A 1 108 ? 16.924 4.612 -0.226 1.00 88.38 108 ASP A O 1
ATOM 912 N N . VAL A 1 109 ? 18.948 4.768 0.712 1.00 78.69 109 VAL A N 1
ATOM 913 C CA . VAL A 1 109 ? 19.090 3.322 0.947 1.00 78.69 109 VAL A CA 1
ATOM 914 C C . VAL A 1 109 ? 17.991 2.788 1.877 1.00 78.69 109 VAL A C 1
ATOM 916 O O . VAL A 1 109 ? 17.625 1.619 1.796 1.00 78.69 109 VAL A O 1
ATOM 919 N N . ASN A 1 110 ? 17.402 3.639 2.725 1.00 86.81 110 ASN A N 1
ATOM 920 C CA . ASN A 1 110 ? 16.306 3.228 3.601 1.00 86.81 110 ASN A CA 1
ATOM 921 C C . ASN A 1 110 ? 14.966 3.120 2.866 1.00 86.81 110 ASN A C 1
ATOM 923 O O . ASN A 1 110 ? 14.035 2.545 3.430 1.00 86.81 110 ASN A O 1
ATOM 927 N N . SER A 1 111 ? 14.879 3.623 1.631 1.00 87.31 111 SER A N 1
ATOM 928 C CA . SER A 1 111 ? 13.678 3.553 0.797 1.00 87.31 111 SER A CA 1
ATOM 929 C C . SER A 1 111 ? 13.391 2.171 0.232 1.00 87.31 111 SER A C 1
ATOM 931 O O . SER A 1 111 ? 12.321 1.976 -0.332 1.00 87.31 111 SER A O 1
ATOM 933 N N . VAL A 1 112 ? 14.316 1.218 0.375 1.00 93.44 112 VAL A N 1
ATOM 934 C CA . VAL A 1 112 ? 14.154 -0.139 -0.141 1.00 93.44 112 VAL A CA 1
ATOM 935 C C . VAL A 1 112 ? 14.248 -1.188 0.966 1.00 93.44 112 VAL A C 1
ATOM 937 O O . VAL A 1 112 ? 15.018 -1.054 1.924 1.00 93.44 112 VAL A O 1
ATOM 940 N N . ARG A 1 113 ? 13.446 -2.245 0.848 1.00 95.50 113 ARG A N 1
ATOM 941 C CA . ARG A 1 113 ? 13.579 -3.502 1.599 1.00 95.50 113 ARG A CA 1
ATOM 942 C C . ARG A 1 113 ? 13.526 -4.676 0.632 1.00 95.50 113 ARG A C 1
ATOM 944 O O . ARG A 1 113 ? 12.800 -4.616 -0.354 1.00 95.50 113 ARG A O 1
ATOM 951 N N . GLY A 1 114 ? 14.273 -5.732 0.933 1.00 94.06 114 GLY A N 1
ATOM 952 C CA . GLY A 1 114 ? 14.418 -6.895 0.057 1.00 94.06 114 GLY A CA 1
ATOM 953 C C . GLY A 1 114 ? 15.580 -6.788 -0.937 1.00 94.06 114 GLY A C 1
ATOM 954 O O . GLY A 1 114 ? 16.320 -5.803 -0.976 1.00 94.06 114 GLY A O 1
ATOM 955 N N . GLU A 1 115 ? 15.755 -7.851 -1.719 1.00 93.81 115 GLU A N 1
ATOM 956 C CA . GLU A 1 115 ? 16.827 -8.011 -2.712 1.00 93.81 115 GLU A CA 1
ATOM 957 C C . GLU A 1 115 ? 16.500 -7.228 -3.993 1.00 93.81 115 GLU A C 1
ATOM 959 O O . GLU A 1 115 ? 15.978 -7.770 -4.968 1.00 93.81 115 GLU A O 1
ATOM 964 N N . TRP A 1 116 ? 16.776 -5.924 -3.982 1.00 92.19 116 TRP A N 1
ATOM 965 C CA . TRP A 1 116 ? 16.440 -4.990 -5.063 1.00 92.19 116 TRP A CA 1
ATOM 966 C C . TRP A 1 116 ? 17.061 -5.350 -6.426 1.00 92.19 116 TRP A C 1
ATOM 968 O O . TRP A 1 116 ? 16.565 -4.923 -7.474 1.00 92.19 116 TRP A O 1
ATOM 978 N N . GLU A 1 117 ? 18.112 -6.168 -6.441 1.00 91.44 117 GLU A N 1
ATOM 979 C CA . GLU A 1 117 ? 18.704 -6.740 -7.649 1.00 91.44 117 GLU A CA 1
ATOM 98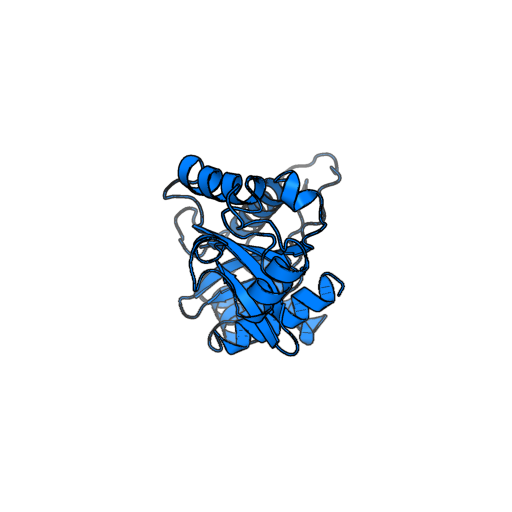0 C C . GLU A 1 117 ? 17.704 -7.605 -8.432 1.00 91.44 117 GLU A C 1
ATOM 982 O O . GLU A 1 117 ? 17.780 -7.651 -9.658 1.00 91.44 117 GLU A O 1
ATOM 987 N N . LYS A 1 118 ? 16.729 -8.243 -7.765 1.00 91.62 118 LYS A N 1
ATOM 988 C CA . LYS A 1 118 ? 15.651 -8.996 -8.434 1.00 91.62 118 LYS A CA 1
ATOM 989 C C . LYS A 1 118 ? 14.774 -8.081 -9.278 1.00 91.62 118 LYS A C 1
ATOM 991 O O . LYS A 1 118 ? 14.565 -8.343 -10.458 1.00 91.62 118 LYS A O 1
ATOM 996 N N . LEU A 1 119 ? 14.313 -6.988 -8.674 1.00 90.50 119 LEU A N 1
ATOM 997 C CA . LEU A 1 119 ? 13.487 -5.978 -9.329 1.00 90.50 119 LEU A CA 1
ATOM 998 C C . LEU A 1 119 ? 14.235 -5.333 -10.502 1.00 90.50 119 LEU A C 1
ATOM 1000 O O . LEU A 1 119 ? 13.732 -5.249 -11.617 1.00 90.50 119 LEU A O 1
ATOM 1004 N N . THR A 1 120 ? 15.462 -4.881 -10.261 1.00 88.50 120 THR A N 1
ATOM 1005 C CA . THR A 1 120 ? 16.246 -4.184 -11.290 1.00 88.50 120 THR A CA 1
ATOM 1006 C C . THR A 1 120 ? 16.732 -5.124 -12.390 1.00 88.50 120 THR A C 1
ATOM 1008 O O . THR A 1 120 ? 16.785 -4.716 -13.547 1.00 88.50 120 THR A O 1
ATOM 1011 N N . GLY A 1 121 ? 17.016 -6.387 -12.066 1.00 87.12 121 GLY A N 1
ATOM 1012 C CA . GLY A 1 121 ? 17.286 -7.438 -13.041 1.00 87.12 121 GLY A CA 1
ATOM 1013 C C . GLY A 1 121 ? 16.073 -7.729 -13.925 1.00 87.12 121 GLY A C 1
ATOM 1014 O O . GLY A 1 121 ? 16.216 -7.734 -15.144 1.00 87.12 121 GLY A O 1
ATOM 1015 N N . HIS A 1 122 ? 14.886 -7.883 -13.331 1.00 85.56 122 HIS A N 1
ATOM 1016 C CA . HIS A 1 122 ? 13.634 -8.071 -14.069 1.00 85.56 122 HIS A CA 1
ATOM 1017 C C . HIS A 1 122 ? 13.413 -6.943 -15.085 1.00 85.56 122 HIS A C 1
ATOM 1019 O O . HIS A 1 122 ? 13.277 -7.185 -16.282 1.00 85.56 122 HIS A O 1
ATOM 1025 N N . LEU A 1 123 ? 13.510 -5.692 -14.629 1.00 84.56 123 LEU A N 1
ATOM 1026 C CA . LEU A 1 123 ? 13.335 -4.516 -15.482 1.00 84.56 123 LEU A CA 1
ATOM 1027 C C . LEU A 1 123 ? 14.404 -4.387 -16.583 1.00 84.56 123 LEU A C 1
ATOM 1029 O O . LEU A 1 123 ? 14.106 -3.905 -17.670 1.00 84.56 123 LEU A O 1
ATOM 1033 N N . ALA A 1 124 ? 15.651 -4.790 -16.318 1.00 81.69 124 ALA A N 1
ATOM 1034 C CA . ALA A 1 124 ? 16.753 -4.641 -17.271 1.00 81.69 124 ALA A CA 1
ATOM 1035 C C . ALA A 1 124 ? 16.824 -5.757 -18.326 1.00 81.69 124 ALA A C 1
ATOM 1037 O O . ALA A 1 124 ? 17.269 -5.503 -19.448 1.00 81.69 124 ALA A O 1
ATOM 1038 N N . PHE A 1 125 ? 16.455 -6.989 -17.964 1.00 74.62 125 PHE A N 1
ATOM 1039 C CA . PHE A 1 125 ? 16.671 -8.170 -18.804 1.00 74.62 125 PHE A CA 1
ATOM 1040 C C . PHE A 1 125 ? 15.395 -8.711 -19.447 1.00 74.62 125 PHE A C 1
ATOM 1042 O O . PHE A 1 125 ? 15.480 -9.191 -20.577 1.00 74.62 125 PHE A O 1
ATOM 1049 N N . ASP A 1 126 ? 14.240 -8.601 -18.785 1.00 69.62 126 ASP A N 1
ATOM 1050 C CA . ASP A 1 126 ? 13.006 -9.220 -19.285 1.00 69.62 126 ASP A CA 1
ATOM 1051 C C . ASP A 1 126 ? 12.255 -8.316 -20.281 1.00 69.62 126 ASP A C 1
ATOM 1053 O O . ASP A 1 126 ? 11.571 -8.832 -21.161 1.00 69.62 126 ASP A O 1
ATOM 1057 N N . TYR A 1 127 ? 12.452 -6.990 -20.223 1.00 66.00 127 TYR A N 1
ATOM 1058 C CA . TYR A 1 127 ? 11.729 -6.015 -21.064 1.00 66.00 127 TYR A CA 1
ATOM 1059 C C . TYR A 1 127 ? 12.582 -5.239 -22.077 1.00 66.00 127 TYR A C 1
ATOM 1061 O O . TYR A 1 127 ? 12.060 -4.453 -22.865 1.00 66.00 127 TYR A O 1
ATOM 1069 N N . GLY A 1 128 ? 13.899 -5.456 -22.101 1.00 55.69 128 GLY A N 1
ATOM 1070 C CA . GLY A 1 128 ? 14.791 -4.806 -23.066 1.00 55.69 128 GLY A CA 1
ATOM 1071 C C . GLY A 1 128 ? 14.923 -3.283 -22.892 1.00 55.69 128 GLY A C 1
ATOM 1072 O O . GLY A 1 128 ? 14.605 -2.709 -21.852 1.00 55.69 128 GLY A O 1
ATOM 1073 N N . GLN A 1 129 ? 15.478 -2.603 -23.903 1.00 55.28 129 GLN A N 1
ATOM 1074 C CA . GLN A 1 129 ? 15.707 -1.153 -23.860 1.00 55.28 129 GLN A CA 1
ATOM 1075 C C . GLN A 1 129 ? 14.631 -0.377 -24.624 1.00 55.28 129 GLN A C 1
ATOM 1077 O O . GLN A 1 129 ? 14.608 -0.403 -25.850 1.00 55.28 129 GLN A O 1
ATOM 1082 N N . GLY A 1 130 ? 13.836 0.416 -23.899 1.00 55.28 130 GLY A N 1
ATOM 1083 C CA . GLY A 1 130 ? 13.051 1.514 -24.476 1.00 55.28 130 GLY A CA 1
ATOM 1084 C C . GLY A 1 130 ? 11.657 1.159 -24.989 1.00 55.28 130 GLY A C 1
ATOM 1085 O O . GLY A 1 130 ? 11.013 2.025 -25.578 1.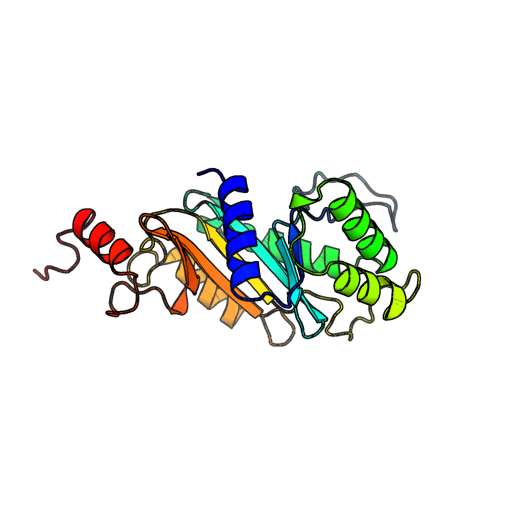00 55.28 130 GLY A O 1
ATOM 1086 N N . GLU A 1 131 ? 11.184 -0.066 -24.767 1.00 64.06 131 GLU A N 1
ATOM 1087 C CA . GLU A 1 131 ? 9.807 -0.453 -25.075 1.00 64.06 131 GLU A CA 1
ATOM 1088 C C . GLU A 1 131 ? 8.890 -0.101 -23.889 1.00 64.06 131 GLU A C 1
ATOM 1090 O O . GLU A 1 131 ? 9.273 -0.220 -22.720 1.00 64.06 131 GLU A O 1
ATOM 1095 N N . VAL A 1 132 ? 7.693 0.404 -24.197 1.00 59.66 132 VAL A N 1
ATOM 1096 C CA . VAL A 1 132 ? 6.567 0.379 -23.252 1.00 59.66 132 VAL A CA 1
ATOM 1097 C C . VAL A 1 132 ? 6.075 -1.063 -23.228 1.00 59.66 132 VAL A C 1
ATOM 1099 O O . VAL A 1 132 ? 6.174 -1.754 -24.245 1.00 59.66 132 VAL A O 1
ATOM 1102 N N . ALA A 1 133 ? 5.598 -1.533 -22.080 1.00 61.91 133 ALA A N 1
ATOM 1103 C CA . ALA A 1 133 ? 5.038 -2.871 -21.992 1.00 61.91 133 ALA A CA 1
ATOM 1104 C C . ALA A 1 133 ? 3.932 -3.083 -23.041 1.00 61.91 133 ALA A C 1
ATOM 1106 O O . ALA A 1 133 ? 3.208 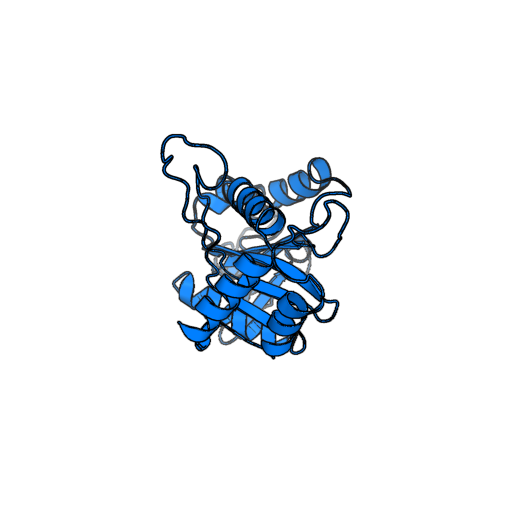-2.145 -23.376 1.00 61.91 133 ALA A O 1
ATOM 1107 N N . ASP A 1 134 ? 3.806 -4.306 -23.561 1.00 63.41 134 ASP A N 1
ATOM 1108 C CA . ASP A 1 134 ? 2.642 -4.670 -24.374 1.00 63.41 134 ASP A CA 1
ATOM 1109 C C . ASP A 1 134 ? 1.377 -4.431 -23.535 1.00 63.41 134 ASP A C 1
ATOM 1111 O O . ASP A 1 134 ? 1.343 -4.802 -22.361 1.00 63.41 134 ASP A O 1
ATOM 1115 N N . ASP A 1 135 ? 0.334 -3.846 -24.129 1.00 59.59 135 ASP A N 1
ATOM 1116 C CA . ASP A 1 135 ? -0.964 -3.625 -23.475 1.00 59.59 135 ASP A CA 1
ATOM 1117 C C . ASP A 1 135 ? -1.563 -4.933 -22.904 1.00 59.59 135 ASP A C 1
ATOM 1119 O O . ASP A 1 135 ? -2.453 -4.901 -22.054 1.00 59.59 135 ASP A O 1
ATOM 1123 N N . ASN A 1 136 ? -1.091 -6.095 -23.376 1.00 60.41 136 ASN A N 1
ATOM 1124 C CA . ASN A 1 136 ? -1.492 -7.420 -22.904 1.00 60.41 136 ASN A CA 1
ATOM 1125 C C . ASN A 1 136 ? -0.531 -8.051 -21.886 1.00 60.41 136 ASN A C 1
ATOM 1127 O O . ASN A 1 136 ? -0.783 -9.184 -21.467 1.00 60.41 136 ASN A O 1
ATOM 1131 N N . ASP A 1 137 ? 0.566 -7.390 -21.511 1.00 67.75 137 ASP A N 1
ATOM 1132 C CA . ASP A 1 137 ? 1.491 -7.937 -20.524 1.00 67.75 137 ASP A CA 1
ATOM 1133 C C . ASP A 1 137 ? 0.921 -7.756 -19.110 1.00 67.75 137 ASP A C 1
ATOM 1135 O O . ASP A 1 137 ? 0.794 -6.624 -18.634 1.00 67.75 137 ASP A O 1
ATOM 1139 N N . PRO A 1 138 ? 0.592 -8.850 -18.395 1.00 63.56 138 PRO A N 1
ATOM 1140 C CA . PRO A 1 138 ? 0.017 -8.758 -17.064 1.00 63.56 138 PRO A CA 1
ATOM 1141 C C . PRO A 1 138 ? 0.928 -8.118 -16.013 1.00 63.56 138 PRO A C 1
ATOM 1143 O O . PRO A 1 138 ? 0.479 -7.773 -14.925 1.00 63.56 138 PRO A O 1
ATOM 1146 N N . ARG A 1 139 ? 2.212 -7.966 -16.329 1.00 68.00 139 ARG A N 1
ATOM 1147 C CA . ARG A 1 139 ? 3.238 -7.426 -15.439 1.00 68.00 139 ARG A CA 1
ATOM 1148 C C . ARG A 1 139 ? 3.524 -5.947 -15.710 1.00 68.00 139 ARG A C 1
ATOM 1150 O O . ARG A 1 139 ? 4.335 -5.354 -15.008 1.00 68.00 139 ARG A O 1
ATOM 1157 N N . ALA A 1 140 ? 2.858 -5.354 -16.704 1.00 68.62 140 ALA A N 1
ATOM 1158 C CA . ALA A 1 140 ? 2.939 -3.936 -17.059 1.00 68.62 140 ALA A CA 1
ATOM 1159 C C . ALA A 1 140 ? 2.215 -2.993 -16.094 1.00 68.62 140 ALA A C 1
ATOM 1161 O O . ALA A 1 140 ? 2.420 -1.783 -16.137 1.00 68.62 140 ALA A O 1
ATOM 1162 N N . TYR A 1 141 ? 1.321 -3.527 -15.271 1.00 81.62 141 TYR A N 1
ATOM 1163 C CA . TYR A 1 141 ? 0.412 -2.766 -14.423 1.00 81.62 141 TYR A CA 1
ATOM 1164 C C . TYR A 1 141 ? 0.493 -3.245 -12.977 1.00 81.62 141 TYR A C 1
ATOM 1166 O O . TYR A 1 141 ? 1.042 -4.312 -12.683 1.00 81.62 141 TYR A O 1
ATOM 1174 N N . PHE A 1 142 ? -0.066 -2.461 -12.055 1.00 91.19 142 PHE A N 1
ATOM 1175 C CA . PHE A 1 142 ? -0.214 -2.945 -10.691 1.00 91.19 142 PHE A CA 1
ATOM 1176 C C . PHE A 1 142 ? -1.259 -4.056 -10.668 1.00 91.19 142 PHE A C 1
ATOM 1178 O O . PHE A 1 142 ? -2.390 -3.851 -11.074 1.00 91.19 142 PHE A O 1
ATOM 1185 N N . THR A 1 143 ? -0.915 -5.238 -10.173 1.00 91.38 143 THR A N 1
ATOM 1186 C CA . THR A 1 143 ? -1.873 -6.341 -10.015 1.00 91.38 143 THR A CA 1
ATOM 1187 C C . THR A 1 143 ? -2.849 -6.077 -8.865 1.00 91.38 143 THR A C 1
ATOM 1189 O O . THR A 1 143 ? -4.007 -6.495 -8.928 1.00 91.38 143 THR A O 1
ATOM 1192 N N . SER A 1 144 ? -2.419 -5.335 -7.838 1.00 92.94 144 SER A N 1
ATOM 1193 C CA . SER A 1 144 ? -3.323 -4.825 -6.806 1.00 92.94 144 SER A CA 1
ATOM 1194 C C . SER A 1 144 ? -3.020 -3.393 -6.371 1.00 92.94 144 SER A C 1
ATOM 1196 O O . SER A 1 144 ? -1.889 -2.899 -6.444 1.00 92.94 144 SER A O 1
ATOM 1198 N N . TRP A 1 145 ? -4.074 -2.738 -5.902 1.00 93.62 145 TRP A N 1
ATOM 1199 C CA . TRP A 1 145 ? -4.090 -1.437 -5.260 1.00 93.62 145 TRP A CA 1
ATOM 1200 C C . TRP A 1 145 ? -4.490 -1.623 -3.797 1.00 93.62 145 TRP A C 1
ATOM 1202 O O . TRP A 1 145 ? -5.572 -2.117 -3.501 1.00 93.62 145 TRP A O 1
ATOM 1212 N N . ASN A 1 146 ? -3.639 -1.188 -2.879 1.00 95.50 146 ASN A N 1
ATOM 1213 C CA . ASN A 1 146 ? -3.798 -1.406 -1.448 1.00 95.50 146 ASN A CA 1
ATOM 1214 C C . ASN A 1 146 ? -3.892 -0.043 -0.754 1.00 95.50 146 ASN A C 1
ATOM 1216 O O . ASN A 1 146 ? -2.884 0.639 -0.562 1.00 95.50 146 ASN A O 1
ATOM 1220 N N . LEU A 1 147 ? -5.094 0.383 -0.370 1.00 95.25 147 LEU A N 1
ATOM 1221 C CA . LEU A 1 147 ? -5.254 1.561 0.481 1.00 95.25 147 LEU A CA 1
ATOM 1222 C C . LEU A 1 147 ? -4.970 1.169 1.930 1.00 95.25 147 LEU A C 1
ATOM 1224 O O . LEU A 1 147 ? -5.689 0.360 2.511 1.00 95.25 147 LEU A O 1
ATOM 1228 N N . VAL A 1 148 ? -3.980 1.799 2.552 1.00 96.88 148 VAL A N 1
ATOM 1229 C CA . VAL A 1 148 ? -3.631 1.562 3.952 1.00 96.88 148 VAL A CA 1
ATOM 1230 C C . VAL A 1 148 ? -3.979 2.785 4.790 1.00 96.88 148 VAL A C 1
ATOM 1232 O O . VAL A 1 148 ? -3.277 3.800 4.809 1.00 96.88 148 VAL A O 1
ATOM 1235 N N . VAL A 1 149 ? -5.077 2.684 5.532 1.00 96.06 149 VAL A N 1
ATOM 1236 C CA . VAL A 1 149 ? -5.498 3.723 6.467 1.00 96.06 149 VAL A CA 1
ATOM 1237 C C . VAL A 1 149 ? -4.727 3.571 7.773 1.00 96.06 149 VAL A C 1
ATOM 1239 O O . VAL A 1 149 ? -4.816 2.551 8.454 1.00 96.06 149 VAL A O 1
ATOM 1242 N N . CYS A 1 150 ? -3.962 4.598 8.121 1.00 96.69 150 CYS A N 1
ATOM 1243 C CA . CYS A 1 150 ? -2.970 4.575 9.181 1.00 96.69 150 CYS A CA 1
ATOM 1244 C C . CYS A 1 150 ? -3.428 5.324 10.439 1.00 96.69 150 CYS A C 1
ATOM 1246 O O . CYS A 1 150 ? -3.902 6.461 10.376 1.00 96.69 150 CYS A O 1
ATOM 1248 N N . GLY A 1 151 ? -3.181 4.730 11.605 1.00 95.56 151 GLY A N 1
ATOM 1249 C CA . GLY A 1 151 ? -3.434 5.331 12.913 1.00 95.56 151 GLY A CA 1
ATOM 1250 C C . GLY A 1 151 ? -4.777 4.947 13.524 1.00 95.56 151 GLY A C 1
ATOM 1251 O O . GLY A 1 151 ? -5.403 3.971 13.125 1.00 95.56 151 GLY A O 1
ATOM 1252 N N . GLY A 1 152 ? -5.192 5.694 14.545 1.00 94.44 152 GLY A N 1
ATOM 1253 C CA . GLY A 1 152 ? -6.341 5.323 15.370 1.00 94.44 152 GLY A CA 1
ATOM 1254 C C . GLY A 1 152 ? -6.028 4.218 16.386 1.00 94.44 152 GLY A C 1
ATOM 1255 O O . GLY A 1 152 ? -4.867 3.941 16.692 1.00 94.44 152 GLY A O 1
ATOM 1256 N N . GLN A 1 153 ? -7.089 3.629 16.925 1.00 95.25 153 GLN A N 1
ATOM 1257 C CA . GLN A 1 153 ? -7.109 2.595 17.959 1.00 95.25 153 GLN A CA 1
ATOM 1258 C C . GLN A 1 153 ? -7.446 1.204 17.399 1.00 95.25 153 GLN A C 1
ATOM 1260 O O . GLN A 1 153 ? -7.420 0.223 18.141 1.00 95.25 153 GLN A O 1
ATOM 1265 N N . GLY A 1 154 ? -7.759 1.109 16.104 1.00 93.50 154 GLY A N 1
ATOM 1266 C CA . GLY A 1 154 ? -7.985 -0.149 15.389 1.00 93.50 154 GLY A CA 1
ATOM 1267 C C . GLY A 1 154 ? -9.448 -0.545 15.216 1.00 93.50 154 GLY A C 1
ATOM 1268 O O . GLY A 1 154 ? -9.723 -1.614 14.681 1.00 93.50 154 GLY A O 1
ATOM 1269 N N . TYR A 1 155 ? -10.393 0.282 15.673 1.00 94.31 155 TYR A N 1
ATOM 1270 C CA . TYR A 1 155 ? -11.832 0.027 15.531 1.00 94.31 155 TYR A CA 1
ATOM 1271 C C . TYR A 1 155 ? -12.510 0.963 14.524 1.00 94.31 155 TYR A C 1
ATOM 1273 O O . TYR A 1 155 ? -13.648 0.730 14.127 1.00 94.31 155 TYR A O 1
ATOM 1281 N N . GLU A 1 156 ? -11.839 2.035 14.111 1.00 94.12 156 GLU A N 1
ATOM 1282 C CA . GLU A 1 156 ? -12.438 3.152 13.380 1.00 94.12 156 GLU A CA 1
ATOM 1283 C C . GLU A 1 156 ? -12.850 2.817 11.946 1.00 94.12 156 GLU A C 1
ATOM 1285 O O . GLU A 1 156 ? -13.633 3.555 11.350 1.00 94.12 156 GLU A O 1
ATOM 1290 N N . LEU A 1 157 ? -12.335 1.728 11.381 1.00 92.88 157 LEU A N 1
ATOM 1291 C CA . LEU A 1 157 ? -12.768 1.226 10.078 1.00 92.88 157 LEU A CA 1
ATOM 1292 C C . LEU A 1 157 ? -13.723 0.041 10.190 1.00 92.88 157 LEU A C 1
ATOM 1294 O O . LEU A 1 157 ? -14.214 -0.433 9.174 1.00 92.88 157 LEU A O 1
ATOM 1298 N N . ALA A 1 158 ? -14.024 -0.429 11.398 1.00 92.12 158 ALA A N 1
ATOM 1299 C CA . ALA A 1 158 ? -14.797 -1.644 11.578 1.00 92.12 158 ALA A CA 1
ATOM 1300 C C . ALA A 1 158 ? -16.238 -1.505 11.071 1.00 92.12 158 ALA A C 1
ATOM 1302 O O . ALA A 1 158 ? -16.892 -0.465 11.237 1.00 92.12 158 ALA A O 1
ATOM 1303 N N . ALA A 1 159 ? -16.767 -2.600 10.519 1.00 86.50 159 ALA A N 1
ATOM 1304 C CA . ALA A 1 159 ? -18.188 -2.723 10.223 1.00 86.50 159 ALA A CA 1
ATOM 1305 C C . ALA A 1 159 ? -19.010 -2.427 11.485 1.00 86.50 159 ALA A C 1
ATOM 1307 O O . ALA A 1 159 ? -18.721 -2.952 12.565 1.00 86.50 159 ALA A O 1
ATOM 1308 N N . GLY A 1 160 ? -20.043 -1.597 11.330 1.00 83.00 160 GLY A N 1
ATOM 1309 C CA . GLY A 1 160 ? -20.873 -1.104 12.433 1.00 83.00 160 GLY A CA 1
ATOM 1310 C C . GLY A 1 160 ? -20.425 0.231 13.024 1.00 83.00 160 GLY A C 1
ATOM 1311 O O . GLY A 1 160 ? -21.188 0.821 13.781 1.00 83.00 160 GLY A O 1
ATOM 1312 N N . PHE A 1 161 ? -19.238 0.731 12.664 1.00 86.12 161 PHE A N 1
ATOM 1313 C CA . PHE A 1 161 ? -18.752 2.038 13.113 1.00 86.12 161 PHE A CA 1
ATOM 1314 C C . PHE A 1 161 ? -18.676 3.061 11.978 1.00 86.12 161 PHE A C 1
ATOM 1316 O O . PHE A 1 161 ? -19.218 4.159 12.088 1.00 86.12 161 PHE A O 1
ATOM 1323 N N . ASN A 1 162 ? -18.034 2.698 10.865 1.00 82.94 162 ASN A N 1
ATOM 1324 C CA . ASN A 1 162 ? -17.717 3.637 9.794 1.00 82.94 162 ASN A CA 1
ATOM 1325 C C . ASN A 1 162 ? -18.354 3.223 8.463 1.00 82.94 162 ASN A C 1
ATOM 1327 O O . ASN A 1 162 ? -17.735 2.516 7.682 1.00 82.94 162 ASN A O 1
ATOM 1331 N N . PRO A 1 163 ? -19.575 3.668 8.144 1.00 79.00 163 PRO A N 1
ATOM 1332 C CA . PRO A 1 163 ? -20.240 3.255 6.908 1.00 79.00 163 PRO A CA 1
ATOM 1333 C C . PRO A 1 163 ? -19.594 3.829 5.634 1.00 79.00 163 PRO A C 1
ATOM 1335 O O . PRO A 1 163 ? -19.801 3.283 4.553 1.00 79.00 163 PRO A O 1
ATOM 1338 N N . VAL A 1 164 ? -18.825 4.922 5.730 1.00 83.81 164 VAL A N 1
ATOM 1339 C CA . VAL A 1 164 ? -18.256 5.607 4.556 1.00 83.81 164 VAL A CA 1
ATOM 1340 C C . VAL A 1 164 ? -17.155 4.763 3.930 1.00 83.81 164 VAL A C 1
ATOM 1342 O O . VAL A 1 164 ? -17.215 4.498 2.732 1.00 83.81 164 VAL A O 1
ATOM 1345 N N . ILE A 1 165 ? -16.198 4.273 4.724 1.00 84.94 165 ILE A N 1
ATOM 1346 C CA . ILE A 1 165 ? -15.106 3.444 4.191 1.00 84.94 165 ILE A CA 1
ATOM 1347 C C . ILE A 1 165 ? -15.640 2.143 3.562 1.00 84.94 165 ILE A C 1
ATOM 1349 O O . ILE A 1 165 ? -15.175 1.726 2.507 1.00 84.94 165 ILE A O 1
ATOM 1353 N N . TRP A 1 166 ? -16.695 1.561 4.141 1.00 86.81 166 TRP A N 1
ATOM 1354 C CA . TRP A 1 166 ? -17.353 0.359 3.615 1.00 86.81 166 TRP A CA 1
ATOM 1355 C C . TRP A 1 166 ? -18.104 0.608 2.306 1.00 86.81 166 TRP A C 1
ATOM 1357 O O . TRP A 1 166 ? -18.279 -0.313 1.512 1.00 86.81 166 TRP A O 1
ATOM 1367 N N . SER A 1 167 ? -18.513 1.850 2.031 1.00 84.75 167 SER A N 1
ATOM 1368 C CA . SER A 1 167 ? -19.077 2.186 0.723 1.00 84.75 167 SER A CA 1
ATOM 1369 C C . SER A 1 167 ? -18.043 2.054 -0.398 1.00 84.75 167 SER A C 1
ATOM 1371 O O . SER A 1 167 ? -18.409 1.675 -1.506 1.00 84.75 167 SER A O 1
ATOM 1373 N N . PHE A 1 168 ? -16.756 2.285 -0.114 1.00 84.31 168 PHE A N 1
ATOM 1374 C CA . PHE A 1 168 ? -15.684 2.162 -1.103 1.00 84.31 168 PHE A CA 1
ATOM 1375 C C . PHE A 1 168 ? -15.391 0.719 -1.498 1.00 84.31 168 PHE A C 1
ATOM 1377 O O . PHE A 1 168 ? -15.066 0.482 -2.657 1.00 84.31 168 PHE A O 1
ATOM 1384 N N . LEU A 1 169 ? -15.572 -0.232 -0.577 1.00 77.19 169 LEU A N 1
ATOM 1385 C CA . LEU A 1 169 ? -15.498 -1.659 -0.893 1.00 77.19 169 LEU A CA 1
ATOM 1386 C C . LEU A 1 169 ? -16.556 -2.023 -1.950 1.00 77.19 169 LEU A C 1
ATOM 1388 O O . LEU A 1 169 ? -16.228 -2.555 -3.005 1.00 77.19 169 LEU A O 1
ATOM 1392 N N . ASN A 1 170 ? -17.804 -1.589 -1.734 1.00 75.31 170 ASN A N 1
ATOM 1393 C CA . ASN A 1 170 ? -18.890 -1.784 -2.701 1.00 75.31 170 ASN A CA 1
ATOM 1394 C C . ASN A 1 170 ? -18.627 -1.066 -4.037 1.00 75.31 170 ASN A C 1
ATOM 1396 O O . ASN A 1 170 ? -19.000 -1.574 -5.093 1.00 75.31 170 ASN A O 1
ATOM 1400 N N . PHE A 1 171 ? -18.013 0.126 -4.013 1.00 72.56 171 PHE A N 1
ATOM 1401 C CA . PHE A 1 171 ? -17.593 0.807 -5.243 1.00 72.56 171 PHE A CA 1
ATOM 1402 C C . PHE A 1 171 ? -16.554 -0.017 -6.002 1.00 72.56 171 PHE A C 1
ATOM 1404 O O . PHE A 1 171 ? -16.666 -0.132 -7.221 1.00 72.56 171 PHE A O 1
ATOM 1411 N N . GLY A 1 172 ? -15.595 -0.615 -5.293 1.00 68.44 172 GLY A N 1
ATOM 1412 C CA . GLY A 1 172 ? -14.611 -1.506 -5.888 1.00 68.44 172 GLY A CA 1
ATOM 1413 C C . GLY A 1 172 ? -15.269 -2.674 -6.617 1.00 68.44 172 GLY A C 1
ATOM 1414 O O . GLY A 1 172 ? -15.061 -2.842 -7.813 1.00 68.44 172 GLY A O 1
ATOM 1415 N N . GLU A 1 173 ? -16.156 -3.401 -5.940 1.00 69.25 173 GLU A N 1
ATOM 1416 C CA . GLU A 1 173 ? -16.865 -4.552 -6.518 1.00 69.25 173 GLU A CA 1
ATOM 1417 C C . GLU A 1 173 ? -17.744 -4.205 -7.732 1.00 69.25 173 GLU A C 1
ATOM 1419 O O . GLU A 1 173 ? -17.927 -5.028 -8.629 1.00 69.25 173 GLU A O 1
ATOM 1424 N N . GLN A 1 174 ? -18.335 -3.005 -7.755 1.00 66.94 174 GLN A N 1
ATOM 1425 C CA . GLN A 1 174 ? -19.306 -2.615 -8.785 1.00 66.94 174 GLN A CA 1
ATOM 1426 C C . GLN A 1 174 ? -18.683 -1.912 -9.993 1.00 66.94 174 GLN A C 1
ATOM 1428 O O . GLN A 1 174 ? -19.230 -2.008 -11.094 1.00 66.94 174 GLN A O 1
ATOM 1433 N N . TYR A 1 175 ? -17.589 -1.172 -9.796 1.00 65.31 175 TYR A N 1
ATOM 1434 C CA . TYR A 1 175 ? -17.000 -0.316 -10.830 1.00 65.31 175 TYR A CA 1
ATOM 1435 C C . TYR A 1 175 ? -15.651 -0.817 -11.344 1.00 65.31 175 TYR A C 1
ATOM 1437 O O . TYR A 1 175 ? -15.282 -0.465 -12.467 1.00 65.31 175 TYR A O 1
ATOM 1445 N N . PHE A 1 176 ? -14.935 -1.647 -10.583 1.00 69.38 176 PHE A N 1
ATOM 1446 C CA . PHE A 1 176 ? -13.711 -2.288 -11.051 1.00 69.38 176 PHE A CA 1
ATOM 1447 C C . PHE A 1 176 ? -14.050 -3.675 -11.604 1.00 69.38 176 PHE A C 1
ATOM 1449 O O . PHE A 1 176 ? -14.661 -4.511 -10.945 1.00 69.38 176 PHE A O 1
ATOM 1456 N N . THR A 1 177 ? -13.740 -3.881 -12.883 1.00 66.75 177 THR A N 1
ATOM 1457 C CA . THR A 1 177 ? -14.089 -5.111 -13.617 1.00 66.75 177 THR A CA 1
ATOM 1458 C C . THR A 1 177 ? -12.910 -6.085 -13.611 1.00 66.75 177 THR A C 1
ATOM 1460 O O . THR A 1 177 ? -11.853 -5.767 -13.081 1.00 66.75 177 THR A O 1
ATOM 1463 N N . ALA A 1 178 ? -13.043 -7.262 -14.234 1.00 60.81 178 ALA A N 1
ATOM 1464 C CA . ALA A 1 178 ? -11.961 -8.256 -14.304 1.00 60.81 178 ALA A CA 1
ATOM 1465 C C . ALA A 1 178 ? -10.650 -7.741 -14.941 1.00 60.81 178 ALA A C 1
ATOM 1467 O O . ALA A 1 178 ? -9.619 -8.389 -14.803 1.00 60.81 178 ALA A O 1
ATOM 1468 N N . SER A 1 179 ? -10.686 -6.611 -15.654 1.00 65.81 179 SER A N 1
ATOM 1469 C CA . SER A 1 179 ? -9.507 -5.958 -16.232 1.00 65.81 179 SER A CA 1
ATOM 1470 C C . SER A 1 179 ? -8.899 -4.875 -15.334 1.00 65.81 179 SER A C 1
ATOM 1472 O O . SER A 1 179 ? -8.013 -4.155 -15.779 1.00 65.81 179 SER A O 1
ATOM 1474 N N . THR A 1 180 ? -9.421 -4.678 -14.125 1.00 73.88 180 THR A N 1
ATOM 1475 C CA . THR A 1 180 ? -8.936 -3.678 -13.174 1.00 73.88 180 THR A CA 1
ATOM 1476 C C . THR A 1 180 ? -8.147 -4.367 -12.060 1.00 73.88 180 THR A C 1
ATOM 1478 O O . THR A 1 180 ? -8.530 -5.471 -11.661 1.00 73.88 180 THR A O 1
ATOM 1481 N N . PRO A 1 181 ? -7.076 -3.741 -11.541 1.00 82.38 181 PRO A N 1
ATOM 1482 C CA . PRO A 1 181 ? -6.335 -4.276 -10.406 1.00 82.38 181 PRO A CA 1
ATOM 1483 C C . PRO A 1 181 ? -7.243 -4.575 -9.214 1.00 82.38 181 PRO A C 1
ATOM 1485 O O . PRO A 1 181 ? -8.231 -3.871 -8.977 1.00 82.38 181 PRO A O 1
ATOM 1488 N N . HIS A 1 182 ? -6.904 -5.616 -8.454 1.00 87.88 182 HIS A N 1
ATOM 1489 C CA . HIS A 1 182 ? -7.636 -5.931 -7.230 1.00 87.88 182 HIS A CA 1
ATOM 1490 C C . HIS A 1 182 ? -7.479 -4.783 -6.228 1.00 87.88 182 HIS A C 1
ATOM 1492 O O . HIS A 1 182 ? -6.372 -4.276 -6.061 1.00 87.88 182 HIS A O 1
ATOM 1498 N N . PHE A 1 183 ? -8.566 -4.353 -5.588 1.00 89.88 183 PHE A N 1
ATOM 1499 C CA . PHE A 1 183 ? -8.535 -3.227 -4.660 1.00 89.88 183 PHE A CA 1
ATOM 1500 C C . PHE A 1 183 ? -8.816 -3.684 -3.233 1.00 89.88 183 PHE A C 1
ATOM 1502 O O . PHE A 1 183 ? -9.936 -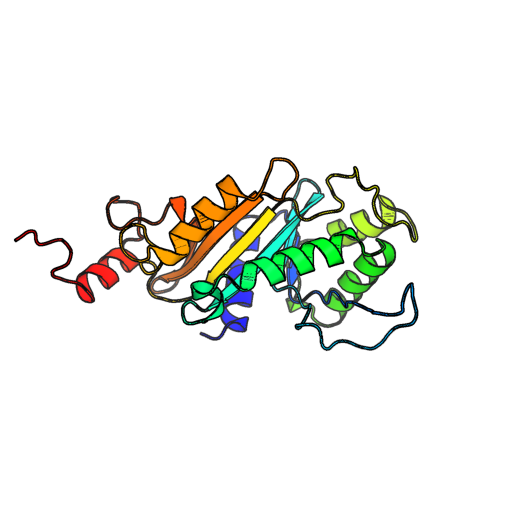4.082 -2.919 1.00 89.88 183 PHE A O 1
ATOM 1509 N N . ASP A 1 184 ? -7.808 -3.540 -2.379 1.00 92.25 184 ASP A N 1
ATOM 1510 C CA . ASP A 1 184 ? -7.861 -3.875 -0.964 1.00 92.25 184 ASP A CA 1
ATOM 1511 C C . ASP A 1 184 ? -7.791 -2.619 -0.095 1.00 92.25 184 ASP A C 1
ATOM 1513 O O . ASP A 1 184 ? -7.074 -1.657 -0.388 1.00 92.25 184 ASP A O 1
ATOM 1517 N N . ILE A 1 185 ? -8.504 -2.646 1.031 1.00 93.88 185 ILE A N 1
ATOM 1518 C CA . ILE A 1 185 ? -8.408 -1.620 2.072 1.00 93.88 185 ILE A CA 1
ATOM 1519 C C . ILE A 1 185 ? -7.918 -2.282 3.353 1.00 93.88 185 ILE A C 1
ATOM 1521 O O . ILE A 1 185 ? -8.504 -3.259 3.815 1.00 93.88 185 ILE A O 1
ATOM 1525 N N . TYR A 1 186 ? -6.896 -1.701 3.972 1.00 96.06 186 TYR A N 1
ATOM 1526 C CA . TYR A 1 186 ? -6.337 -2.154 5.237 1.00 96.06 186 TYR A CA 1
ATOM 1527 C C . TYR A 1 186 ? -6.389 -1.057 6.300 1.00 96.06 186 TYR A C 1
ATOM 1529 O O . TYR A 1 186 ? -6.220 0.129 6.011 1.00 96.06 186 TYR A O 1
ATOM 1537 N N . HIS A 1 187 ? -6.548 -1.463 7.560 1.00 96.50 187 HIS A N 1
ATOM 1538 C CA . HIS A 1 187 ? -6.310 -0.620 8.729 1.00 96.50 187 HIS A CA 1
ATOM 1539 C C . HIS A 1 187 ? -4.951 -0.974 9.332 1.00 96.50 187 HIS A C 1
ATOM 1541 O O . HIS A 1 187 ? -4.750 -2.098 9.794 1.00 96.50 187 HIS A O 1
ATOM 1547 N N . PHE A 1 188 ? -4.029 -0.012 9.345 1.00 97.69 188 PHE A N 1
ATOM 1548 C CA . PHE A 1 188 ? -2.720 -0.138 9.972 1.00 97.69 188 PHE A CA 1
ATOM 1549 C C . PHE A 1 188 ? -2.613 0.745 11.215 1.00 97.69 188 PHE A C 1
ATOM 1551 O O . PHE A 1 188 ? -2.650 1.973 11.136 1.00 97.69 188 PHE A O 1
ATOM 1558 N N . TYR A 1 189 ? -2.468 0.140 12.387 1.00 96.44 189 TYR A N 1
ATOM 1559 C CA . TYR A 1 189 ? -2.430 0.866 13.657 1.00 96.44 189 TYR A CA 1
ATOM 1560 C C . TYR A 1 189 ? -1.447 0.225 14.634 1.00 96.44 189 TYR A C 1
ATOM 1562 O O . TYR A 1 189 ? -0.946 -0.879 14.416 1.00 96.44 189 TYR A O 1
ATOM 1570 N N . LYS A 1 190 ? -1.134 0.948 15.712 1.00 95.50 190 LYS A N 1
ATOM 1571 C CA . LYS A 1 190 ? -0.257 0.454 16.774 1.00 95.50 190 LYS A CA 1
ATOM 1572 C C . LYS A 1 190 ? -1.099 0.016 17.974 1.00 95.50 190 LYS A C 1
ATOM 1574 O O . LYS A 1 190 ? -1.720 0.853 18.619 1.00 95.50 190 LYS A O 1
ATOM 1579 N N . ASP A 1 191 ? -1.083 -1.276 18.275 1.00 92.00 191 ASP A N 1
ATOM 1580 C CA . ASP A 1 191 ? -1.611 -1.870 19.506 1.00 92.00 191 ASP A CA 1
ATOM 1581 C C . ASP A 1 191 ? -0.484 -1.915 20.536 1.00 92.00 191 ASP A C 1
ATOM 1583 O O . ASP A 1 191 ? 0.483 -2.638 20.320 1.00 92.00 191 ASP A O 1
ATOM 1587 N N . ASN A 1 192 ? -0.607 -1.167 21.638 1.00 85.62 192 ASN A N 1
ATOM 1588 C CA . ASN A 1 192 ? 0.375 -1.095 22.730 1.00 85.62 192 ASN A CA 1
ATOM 1589 C C . ASN A 1 192 ? 1.829 -0.900 22.231 1.00 85.62 192 ASN A C 1
ATOM 1591 O O . ASN A 1 192 ? 2.286 0.236 22.082 1.00 85.62 192 ASN A O 1
ATOM 1595 N N . ASP A 1 193 ? 2.527 -1.995 21.915 1.00 85.44 193 ASP A N 1
ATOM 1596 C CA . ASP A 1 193 ? 3.915 -2.042 21.445 1.00 85.44 193 ASP A CA 1
ATOM 1597 C C . ASP A 1 193 ? 4.117 -2.666 20.048 1.00 85.44 193 ASP A C 1
ATOM 1599 O O . ASP A 1 193 ? 5.239 -2.671 19.538 1.00 85.44 193 ASP A O 1
ATOM 1603 N N . HIS A 1 194 ? 3.059 -3.134 19.385 1.00 93.06 194 HIS A N 1
ATOM 1604 C CA . HIS A 1 194 ? 3.124 -3.827 18.098 1.00 93.06 194 HIS A CA 1
ATOM 1605 C C . HIS A 1 194 ? 2.290 -3.132 17.022 1.00 93.06 194 HIS A C 1
ATOM 1607 O O . HIS A 1 194 ? 1.257 -2.526 17.297 1.00 93.06 194 HIS A O 1
ATOM 1613 N N . PHE A 1 195 ? 2.744 -3.229 15.775 1.00 96.25 195 PHE A N 1
ATOM 1614 C CA . PHE A 1 195 ? 1.950 -2.809 14.627 1.00 96.25 195 PHE A CA 1
ATOM 1615 C C . PHE A 1 195 ? 1.046 -3.946 14.164 1.00 96.25 195 PHE A C 1
ATOM 1617 O O . PHE A 1 195 ? 1.455 -5.108 14.139 1.00 96.25 195 PHE A O 1
ATOM 1624 N N . VAL A 1 196 ? -0.178 -3.588 13.798 1.00 95.62 196 VAL A N 1
ATOM 1625 C CA . VAL A 1 196 ? -1.218 -4.493 13.321 1.00 95.62 196 VAL A CA 1
ATOM 1626 C C . VAL A 1 196 ? -1.700 -3.978 11.973 1.00 95.62 196 VAL A C 1
ATOM 1628 O O . VAL A 1 196 ? -2.005 -2.793 11.848 1.00 95.62 196 VAL A O 1
ATOM 1631 N N . LEU A 1 197 ? -1.792 -4.875 10.992 1.00 96.19 197 LEU A N 1
ATOM 1632 C CA . LEU A 1 197 ? -2.447 -4.652 9.709 1.00 96.19 197 LEU A CA 1
ATOM 1633 C C . LEU A 1 197 ? -3.644 -5.605 9.626 1.00 96.19 197 LEU A C 1
ATOM 1635 O O . LEU A 1 197 ? -3.461 -6.814 9.755 1.00 96.19 197 LEU A O 1
ATOM 1639 N N . LYS A 1 198 ? -4.857 -5.080 9.444 1.00 94.38 198 LYS A N 1
ATOM 1640 C CA . LYS A 1 198 ? -6.058 -5.895 9.195 1.00 94.38 198 LYS A CA 1
ATOM 1641 C C . LYS A 1 198 ? -6.745 -5.456 7.915 1.00 94.38 198 LYS A C 1
ATOM 1643 O O . LYS A 1 198 ? -6.889 -4.255 7.695 1.00 94.38 198 LYS A O 1
ATOM 1648 N N . GLY A 1 199 ? -7.200 -6.414 7.112 1.00 94.12 199 GLY A N 1
ATOM 1649 C CA . GLY A 1 199 ? -8.066 -6.128 5.969 1.00 94.12 199 GLY A CA 1
ATOM 1650 C C . GLY A 1 199 ? -9.415 -5.587 6.437 1.00 94.12 199 GLY A C 1
ATOM 1651 O O . GLY A 1 199 ? -9.925 -6.003 7.479 1.00 94.12 199 GLY A O 1
ATOM 1652 N N . LEU A 1 200 ? -10.002 -4.660 5.682 1.00 92.19 200 LEU A N 1
ATOM 1653 C CA . LEU A 1 200 ? -11.272 -4.020 6.025 1.00 92.19 200 LEU A CA 1
ATOM 1654 C C . LEU A 1 200 ? -12.372 -5.061 6.261 1.00 92.19 200 LEU A C 1
ATOM 1656 O O . LEU A 1 200 ? -13.066 -4.989 7.273 1.00 92.19 200 LEU A O 1
ATOM 1660 N N . GLU A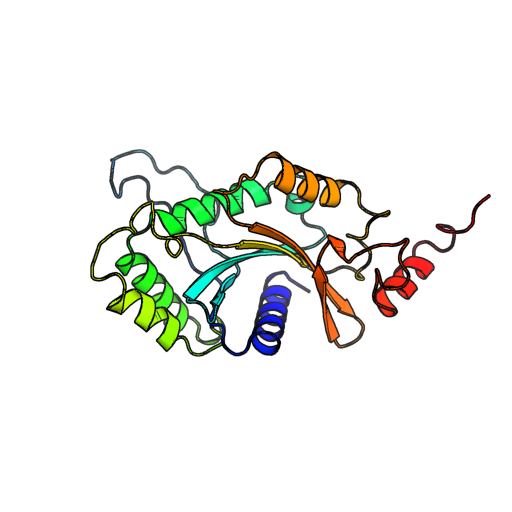 1 201 ? -12.460 -6.074 5.397 1.00 89.25 201 GLU A N 1
ATOM 1661 C CA . GLU A 1 201 ? -13.432 -7.173 5.490 1.00 89.25 201 GLU A CA 1
ATOM 1662 C C . GLU A 1 201 ? -13.338 -7.966 6.802 1.00 89.25 201 GLU A C 1
ATOM 1664 O O . GLU A 1 201 ? -14.331 -8.502 7.294 1.00 89.25 201 GLU A O 1
ATOM 1669 N N . GLU A 1 202 ? -12.154 -7.996 7.415 1.00 90.75 202 GLU A N 1
ATOM 1670 C CA . GLU A 1 202 ? -11.901 -8.675 8.684 1.00 90.75 202 GLU A CA 1
ATOM 1671 C C . GLU A 1 202 ? -12.201 -7.796 9.904 1.00 90.75 202 GLU A C 1
ATOM 1673 O O . GLU A 1 202 ? -12.131 -8.277 11.041 1.00 90.75 202 GLU A O 1
ATOM 1678 N N . THR A 1 203 ? -12.468 -6.501 9.703 1.00 90.81 203 THR A N 1
ATOM 1679 C CA . THR A 1 203 ? -12.696 -5.539 10.786 1.00 90.81 203 THR A CA 1
ATOM 1680 C C . THR A 1 203 ? -14.180 -5.393 11.092 1.00 90.81 203 THR A C 1
ATOM 1682 O O . THR A 1 203 ? -14.958 -4.836 10.326 1.00 90.81 203 THR A O 1
ATOM 1685 N N . SER A 1 204 ? -14.619 -5.877 12.253 1.00 90.88 204 SER A N 1
ATOM 1686 C CA . SER A 1 204 ? -16.038 -5.825 12.619 1.00 90.88 204 SER A CA 1
ATOM 1687 C C . SER A 1 204 ? -16.251 -5.636 14.112 1.00 90.88 204 SER A C 1
ATOM 1689 O O . SER A 1 204 ? -15.671 -6.343 14.946 1.00 90.88 204 SER A O 1
ATOM 1691 N N . LEU A 1 205 ? -17.157 -4.717 14.454 1.00 90.69 205 LEU A N 1
ATOM 1692 C CA . LEU A 1 205 ? -17.628 -4.562 15.823 1.00 90.69 205 LEU A CA 1
ATOM 1693 C C . LEU A 1 205 ? -18.458 -5.767 16.279 1.00 90.69 205 LEU A C 1
ATOM 1695 O O . LEU A 1 205 ? -18.428 -6.107 17.459 1.00 90.69 205 LEU A O 1
ATOM 1699 N N . TYR A 1 206 ? -19.147 -6.443 15.365 1.00 87.06 206 TYR A N 1
ATOM 1700 C CA . TYR A 1 206 ? -20.098 -7.504 15.702 1.00 87.06 206 TYR A CA 1
ATOM 1701 C C . TYR A 1 206 ? -19.459 -8.890 15.806 1.00 87.06 206 TYR A C 1
ATOM 1703 O O . TYR A 1 206 ? -19.999 -9.775 16.464 1.00 87.06 206 TYR A O 1
ATOM 1711 N N . GLN A 1 207 ? -18.307 -9.098 15.168 1.00 85.88 207 GLN A N 1
ATOM 1712 C CA . GLN A 1 207 ? -17.604 -10.378 15.213 1.00 85.88 207 GLN A CA 1
ATOM 1713 C C . GLN A 1 207 ? -16.571 -10.393 16.334 1.00 85.88 207 GLN A C 1
ATOM 1715 O O . GLN A 1 207 ? -15.773 -9.465 16.455 1.00 85.88 207 GLN A O 1
ATOM 1720 N N . THR A 1 208 ? -16.517 -11.478 17.110 1.00 76.69 208 THR A N 1
ATOM 1721 C CA . THR A 1 208 ? -15.580 -11.628 18.238 1.00 76.69 208 THR A CA 1
ATOM 1722 C C . THR A 1 208 ? -14.127 -11.383 17.820 1.00 76.69 208 THR A C 1
ATOM 1724 O O . THR A 1 208 ? -13.440 -10.596 18.465 1.00 76.69 208 THR A O 1
ATOM 1727 N N . ASN A 1 209 ? -13.705 -11.949 16.684 1.00 85.06 209 ASN A N 1
ATOM 1728 C CA . ASN A 1 209 ? -12.345 -11.812 16.141 1.00 85.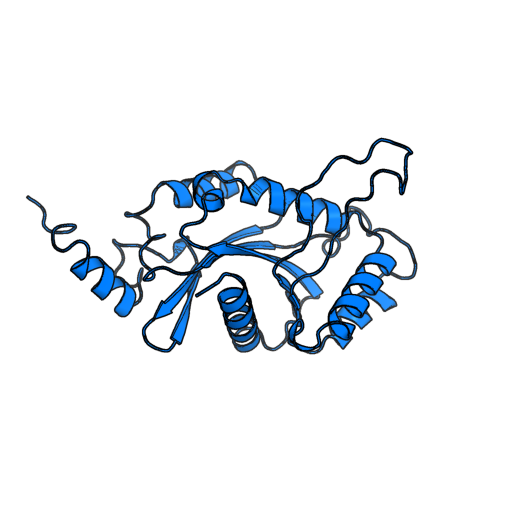06 209 ASN A CA 1
ATOM 1729 C C . ASN A 1 209 ? -12.195 -10.632 15.160 1.00 85.06 209 ASN A C 1
ATOM 1731 O O . ASN A 1 209 ? -11.149 -10.469 14.528 1.00 85.06 209 ASN A O 1
ATOM 1735 N N . GLY A 1 210 ? -13.238 -9.806 15.023 1.00 87.38 210 GLY A N 1
ATOM 1736 C CA . GLY A 1 210 ? -13.247 -8.670 14.108 1.00 87.38 210 GLY A CA 1
ATOM 1737 C C . GLY A 1 210 ? -12.256 -7.576 14.512 1.00 87.38 210 GLY A C 1
ATOM 1738 O O . GLY A 1 210 ? -11.673 -6.919 13.660 1.00 87.38 210 GLY A O 1
ATOM 1739 N N . LEU A 1 211 ? -11.972 -7.435 15.806 1.00 92.75 211 LEU A N 1
ATOM 1740 C CA . LEU A 1 211 ? -10.985 -6.499 16.348 1.00 92.75 211 LEU A CA 1
ATOM 1741 C C . LEU A 1 211 ? -9.911 -7.251 17.133 1.00 92.75 211 LEU A C 1
ATOM 1743 O O . LEU A 1 211 ? -10.192 -8.320 17.679 1.00 92.75 211 LEU A O 1
ATOM 1747 N N . THR A 1 212 ? -8.714 -6.671 17.257 1.00 93.38 212 THR A N 1
ATOM 1748 C CA . THR A 1 212 ? -7.769 -7.124 18.290 1.00 93.38 212 THR A CA 1
ATOM 1749 C C . THR A 1 212 ? -8.344 -6.871 19.682 1.00 93.38 212 THR A C 1
ATOM 1751 O O . THR A 1 212 ? -9.239 -6.038 19.862 1.00 93.38 212 THR A O 1
ATOM 1754 N N . GLU A 1 213 ? -7.827 -7.579 20.688 1.00 93.00 213 GLU A N 1
ATOM 1755 C CA . GLU A 1 213 ? -8.254 -7.382 22.076 1.00 93.00 213 GLU A CA 1
ATOM 1756 C C . GLU A 1 213 ? -8.076 -5.920 22.513 1.00 93.00 213 GLU A C 1
ATOM 1758 O O . GLU A 1 213 ? -8.994 -5.329 23.080 1.00 93.00 213 GLU A O 1
ATOM 1763 N N . TYR A 1 214 ? -6.945 -5.305 22.162 1.00 94.38 214 TYR A N 1
ATOM 1764 C CA . TYR A 1 214 ? -6.691 -3.887 22.400 1.00 94.38 214 TYR A CA 1
ATOM 1765 C C . TYR A 1 214 ? -7.750 -2.981 21.773 1.00 94.38 214 TYR A C 1
ATOM 1767 O O . TYR A 1 214 ? -8.372 -2.186 22.476 1.00 94.38 214 TYR A O 1
ATOM 1775 N N . ALA A 1 215 ? -7.996 -3.124 20.468 1.00 94.06 215 ALA A N 1
ATOM 1776 C CA . ALA A 1 215 ? -8.949 -2.281 19.752 1.00 94.06 215 ALA A CA 1
ATOM 1777 C C . ALA A 1 215 ? -10.362 -2.423 20.335 1.00 94.06 215 ALA A C 1
ATOM 1779 O O . ALA A 1 215 ? -11.082 -1.437 20.491 1.00 94.06 215 ALA A O 1
ATOM 1780 N N . ARG A 1 216 ? -10.738 -3.640 20.750 1.00 93.31 216 ARG A N 1
ATOM 1781 C CA . ARG A 1 216 ? -12.000 -3.907 21.447 1.00 93.31 216 ARG A CA 1
ATOM 1782 C C . ARG A 1 216 ? -12.084 -3.186 22.791 1.00 93.31 216 ARG A C 1
ATOM 1784 O O . ARG A 1 216 ? -13.123 -2.612 23.111 1.00 93.31 216 ARG A O 1
ATOM 1791 N N . GLN A 1 217 ? -11.018 -3.233 23.587 1.00 93.56 217 GLN A N 1
ATOM 1792 C CA . GLN A 1 217 ? -10.965 -2.558 24.883 1.00 93.56 217 GLN A CA 1
ATOM 1793 C C . GLN A 1 217 ? -11.050 -1.036 24.725 1.00 93.56 217 GLN A C 1
ATOM 1795 O O . GLN A 1 217 ? -11.798 -0.403 25.470 1.00 93.56 217 GLN A O 1
ATOM 1800 N N . GLN A 1 218 ? -10.352 -0.457 23.740 1.00 95.12 218 GLN A N 1
ATOM 1801 C CA . GLN A 1 218 ? -10.453 0.977 23.445 1.00 95.12 218 GLN A CA 1
ATOM 1802 C C . GLN A 1 218 ? -11.864 1.351 22.992 1.00 95.12 218 GLN A C 1
ATOM 1804 O O . GLN A 1 218 ? -12.448 2.278 23.541 1.00 95.12 218 GLN A O 1
ATOM 1809 N N . PHE A 1 219 ? -12.465 0.570 22.090 1.00 94.06 219 PHE A N 1
ATOM 1810 C CA . PHE A 1 219 ? -13.841 0.799 21.654 1.00 94.06 219 PHE A CA 1
ATOM 1811 C C . PHE A 1 219 ? -14.830 0.805 22.827 1.00 94.06 219 PHE A C 1
ATOM 1813 O O . PHE A 1 219 ? -15.600 1.745 22.984 1.00 94.06 219 PHE A O 1
ATOM 1820 N N . ASN A 1 220 ? -14.786 -0.211 23.694 1.00 93.31 220 ASN A N 1
ATOM 1821 C CA . ASN A 1 220 ? -15.692 -0.304 24.844 1.00 93.31 220 ASN A CA 1
ATOM 1822 C C . ASN A 1 220 ? -15.466 0.815 25.872 1.00 93.31 220 ASN A C 1
ATOM 1824 O O . ASN A 1 220 ? -16.380 1.164 26.615 1.00 93.31 220 ASN A O 1
ATOM 1828 N N . LYS A 1 221 ? -14.249 1.359 25.947 1.00 94.12 221 LYS A N 1
ATOM 1829 C CA . LYS A 1 221 ? -13.930 2.503 26.802 1.00 94.12 221 LYS A CA 1
ATOM 1830 C C . LYS A 1 221 ? -14.482 3.807 26.223 1.00 94.12 221 LYS A C 1
ATOM 1832 O O . LYS A 1 221 ? -15.017 4.612 26.981 1.00 94.12 221 LYS A O 1
ATOM 1837 N N . ASP A 1 222 ? -14.350 3.999 24.914 1.00 93.94 222 ASP A N 1
ATOM 1838 C CA . ASP A 1 222 ? -14.792 5.210 24.219 1.00 93.94 222 ASP A CA 1
ATOM 1839 C C . ASP A 1 222 ? -16.322 5.225 24.020 1.00 93.94 222 ASP A C 1
ATOM 1841 O O . ASP A 1 222 ? -16.946 6.286 24.079 1.00 93.94 222 ASP A O 1
ATOM 1845 N N . PHE A 1 223 ? -16.941 4.047 23.870 1.00 93.06 223 PHE A N 1
ATOM 1846 C CA . PHE A 1 223 ? -18.375 3.856 23.618 1.00 93.06 223 PHE A CA 1
ATOM 1847 C C . PHE A 1 223 ? -19.006 2.784 24.539 1.00 93.06 223 PHE A C 1
ATOM 1849 O O . PHE A 1 223 ? -19.519 1.768 24.062 1.00 93.06 223 PHE A O 1
ATOM 1856 N N . PRO A 1 224 ? -19.030 2.993 25.870 1.00 90.31 224 PRO A N 1
ATOM 1857 C CA . PRO A 1 224 ? -19.454 1.978 26.848 1.00 90.31 224 PRO A CA 1
ATOM 1858 C C . PRO A 1 224 ? -20.927 1.560 26.750 1.00 90.31 224 PRO A C 1
ATOM 1860 O O . PRO A 1 224 ? -21.307 0.501 27.254 1.00 90.31 224 PRO A O 1
ATOM 1863 N N . GLU A 1 225 ? -21.760 2.378 26.108 1.00 90.50 225 GLU A N 1
ATOM 1864 C CA . GLU A 1 225 ? -23.192 2.122 25.943 1.00 90.50 225 GLU A CA 1
ATOM 1865 C C . GLU A 1 225 ? -23.546 1.526 24.570 1.00 90.50 225 GLU A C 1
ATOM 1867 O O . GLU A 1 225 ? -24.697 1.181 24.345 1.00 90.50 225 GLU A O 1
ATOM 1872 N N . PHE A 1 226 ? -22.585 1.357 23.651 1.00 86.31 226 PHE A N 1
ATOM 1873 C CA . PHE A 1 226 ? -22.873 0.998 22.253 1.00 86.31 226 PHE A CA 1
ATOM 1874 C C . PHE A 1 226 ? -23.617 -0.336 22.080 1.00 86.31 226 PHE A C 1
ATOM 1876 O O . PHE A 1 226 ? -24.458 -0.464 21.196 1.00 86.31 226 PHE A O 1
ATOM 1883 N N . PHE A 1 227 ? -23.310 -1.329 22.919 1.00 81.94 227 PHE A N 1
ATOM 1884 C CA . PHE A 1 227 ? -23.948 -2.653 22.888 1.00 81.94 227 PHE A CA 1
ATOM 1885 C C . PHE A 1 227 ? -24.990 -2.861 23.988 1.00 81.94 227 PHE A C 1
ATOM 1887 O O . PHE A 1 227 ? -25.498 -3.970 24.149 1.00 81.94 227 PHE A O 1
ATOM 1894 N N . LYS A 1 228 ? -25.285 -1.833 24.786 1.00 79.19 228 LYS A N 1
ATOM 1895 C CA . LYS A 1 228 ? -26.369 -1.921 25.758 1.00 79.19 228 LYS A CA 1
ATOM 1896 C C . LYS A 1 228 ? -27.655 -1.608 25.008 1.00 79.19 228 LYS A C 1
ATOM 1898 O O . LYS A 1 228 ? -27.972 -0.450 24.770 1.00 79.19 228 LYS A O 1
ATOM 1903 N N . GLU A 1 229 ? -28.330 -2.663 24.568 1.00 61.97 229 GLU A N 1
ATOM 1904 C CA . GLU A 1 229 ? -29.704 -2.567 24.082 1.00 61.97 229 GLU A CA 1
ATOM 1905 C C . GLU A 1 229 ? -30.575 -1.904 25.170 1.00 61.97 229 GLU A C 1
ATOM 1907 O O . GLU A 1 229 ? -30.468 -2.266 26.347 1.00 61.97 229 GLU A O 1
ATOM 1912 N N . GLU A 1 230 ? -31.383 -0.911 24.778 1.00 49.31 230 GLU A N 1
ATOM 1913 C CA . GLU A 1 230 ? -32.494 -0.380 25.588 1.00 49.31 230 GLU A CA 1
ATOM 1914 C C . GLU A 1 230 ? -33.630 -1.404 25.720 1.00 49.31 230 GLU A C 1
ATOM 1916 O O . GLU A 1 230 ? -33.969 -2.057 24.703 1.00 49.31 230 GLU A O 1
#

Radius of gyration: 19.26 Å; chains: 1; bounding box: 53×38×54 Å

Organism: NCBI:txid2779889

Foldseek 3Di:
DDQVVLLLQVQVVVCVVQVAKKKFAFQFLDDDDPPPDDDDDDPDPRLTFGMWIQHNVRAIAGEDEDEQPDPCLLVVVVVVSQVVNQVSQQQDWLVVVLVSRVVRCVVDVSRMHHDCCVVSVCSPPVRHPGDRDDPPDNRSGHLAYEYEHEEDQFQCLAPVHDVRNVVVVVVCVPPADPPHHHYWYWYWYDQPHDIDIDTSVLAHPPDPRNTDPRSNVVCCVVCVCSPVDD

Sequence (230 aa):
MKEQEFQDALLNYLHTLQPASVFVTGLNLRYEIGKYHTGKTFGMPDTKLDIVEFDEQQNFHLYELKLIDSMEIWTGKFFGQIMLYDYLFSTEPWNELFGRFITRINTDVNSVRGEWEKLTGHLAFDYGQGEVADDNDPRAYFTSWNLVVCGGQGYELAAGFNPVIWSFLNFGEQYFTASTPHFDIYHFYKDNDHFVLKGLEETSLYQTNGLTEYARQQFNKDFPEFFKEE